Protein AF-A0A961GF82-F1 (afdb_monomer)

Sequence (353 aa):
MRVLLFTGKGGVGKTTTAAATALHLARSGKRVVVTSADSAHSLGDALGMDLDSVPRQVEANCWAQQLDGRERLEENWAEIRDWMIELFDWAGVEEIAAEELAVLPGLDEMFALTEIDTLAATGEYDVIIVDCAPTAETIRLLSLPEILGWYMDRLFPTSRRLNKVVGPIVSKLSSIPVADDAVFMAGKRLYDRLDSVREILCDPTVTSVRMVINPESMVIAEARRTHTYLSLFGYQVDAVVINRVLPAGDQSSWLDEWRESQERNLEEISTSFGGIPQFCATHGGAEILGPDRLAEFASDLWESEDPSERLSQVKPMSVARDGEDFVLSIALPFATGSEVDLSRRGDDVFLAL

pLDDT: mean 83.94, std 13.41, range [41.28, 98.38]

Nearest PDB structures (foldseek):
  3zq6-assembly1_A  TM=8.131E-01  e=4.050E-23  Methanothermobacter thermautotrophicus
  3zq6-assembly2_D  TM=8.037E-01  e=3.410E-23  Methanothermobacter thermautotrophicus
  3zq6-assembly1_B  TM=8.369E-01  e=1.350E-22  Methanothermobacter thermautotrophicus
  3zq6-assembly2_C  TM=8.393E-01  e=1.682E-21  Methanothermobacter thermautotrophicus
  3ug6-assembly1_A  TM=7.908E-01  e=2.537E-22  Methanocaldococcus jannaschii DSM 2661

Foldseek 3Di:
DAEEEEDFDPPLCSLLQLLLLQLQVQVVPFQEEEEEADPVCVNCFQAVHDAAQDWDDSDRSYTYHYDQLVVLCCVQLVLVLVLQLLQCVLVVHDSVVSNVVSDQPQNSVLSSLLVVVVVVVVVRGPYYYYSDDGDLSNLVVLCVLVVLVVVCCVLPPPPPPCCVVCVVPCVPPGVGRDRDPVSVVSSVVVSVSSPSSLVQQLPLVHYAYEYRAELAPVRLVVVLVVVLSCLVSNHHHAEYEHEAQEDPDDPDPVCPVVNVSSVVSVVVNCVQQVQHYYWYQYDPVDDQHHSVSSNVSNCNRQVPHNPRDRRHDDTQWDWDDDPPDIDIDGDRRPDDPVQWDWDDDDPDIDIGD

Radius of gyration: 23.2 Å; Cα contacts (8 Å, |Δi|>4): 566; chains: 1; bounding box: 56×49×79 Å

Structure (mmCIF, N/CA/C/O backbone):
data_AF-A0A961GF82-F1
#
_entry.id   AF-A0A961GF82-F1
#
loop_
_atom_site.group_PDB
_atom_site.id
_atom_site.type_symbol
_atom_site.label_atom_id
_atom_site.label_alt_id
_atom_site.label_comp_id
_atom_site.label_asym_id
_atom_site.label_entity_id
_atom_site.label_seq_id
_atom_site.pdbx_PDB_ins_code
_atom_site.Cartn_x
_atom_site.Cartn_y
_atom_site.Cartn_z
_atom_site.occupancy
_atom_site.B_iso_or_equiv
_atom_site.auth_seq_id
_atom_site.auth_comp_id
_atom_site.auth_asym_id
_atom_site.auth_atom_id
_atom_site.pdbx_PDB_model_num
ATOM 1 N N . MET A 1 1 ? -13.973 -7.259 -9.872 1.00 92.38 1 MET A N 1
ATOM 2 C CA . MET A 1 1 ? -12.676 -7.460 -9.206 1.00 92.38 1 MET A CA 1
ATOM 3 C C . MET A 1 1 ? -12.294 -6.160 -8.518 1.00 92.38 1 MET A C 1
ATOM 5 O O . MET A 1 1 ? -12.578 -5.108 -9.083 1.00 92.38 1 MET A O 1
ATOM 9 N N . ARG A 1 2 ? -11.703 -6.223 -7.326 1.00 95.81 2 ARG A N 1
ATOM 10 C CA . ARG A 1 2 ? -11.168 -5.077 -6.579 1.00 95.81 2 ARG A CA 1
ATOM 11 C C . ARG A 1 2 ? -9.711 -5.317 -6.202 1.00 95.81 2 ARG A C 1
ATOM 13 O O . ARG A 1 2 ? -9.344 -6.458 -5.945 1.00 95.81 2 ARG A O 1
ATOM 20 N N . VAL A 1 3 ? -8.915 -4.257 -6.136 1.00 95.44 3 VAL A N 1
ATOM 21 C CA . VAL A 1 3 ? -7.533 -4.282 -5.643 1.00 95.44 3 VAL A CA 1
ATOM 22 C C . VAL A 1 3 ? -7.445 -3.385 -4.411 1.00 95.44 3 VAL A C 1
ATOM 24 O O . VAL A 1 3 ? -7.868 -2.230 -4.447 1.00 95.44 3 VAL A O 1
ATOM 27 N N . LEU A 1 4 ? -6.928 -3.919 -3.307 1.00 95.38 4 LEU A N 1
ATOM 28 C CA . LEU A 1 4 ? -6.763 -3.200 -2.046 1.00 95.38 4 LEU A CA 1
ATOM 29 C C . LEU A 1 4 ? -5.279 -3.151 -1.692 1.00 95.38 4 LEU A C 1
ATOM 31 O O . LEU A 1 4 ? -4.678 -4.180 -1.383 1.00 95.38 4 LEU A O 1
ATOM 35 N N . LEU A 1 5 ? -4.693 -1.957 -1.724 1.00 93.88 5 LEU A N 1
ATOM 36 C CA . LEU A 1 5 ? -3.298 -1.749 -1.339 1.00 93.88 5 LEU A CA 1
ATOM 37 C C . LEU A 1 5 ? -3.218 -1.320 0.125 1.00 93.88 5 LEU A C 1
ATOM 39 O O . LEU A 1 5 ? -3.810 -0.308 0.496 1.00 93.88 5 LEU A O 1
ATOM 43 N N . PHE A 1 6 ? -2.446 -2.026 0.948 1.00 93.25 6 PHE A N 1
ATOM 44 C CA . PHE A 1 6 ? -2.202 -1.627 2.335 1.00 93.25 6 PHE A CA 1
ATOM 45 C C . PHE A 1 6 ? -0.845 -0.921 2.467 1.00 93.25 6 PHE A C 1
ATOM 47 O O . PHE A 1 6 ? 0.206 -1.495 2.185 1.00 93.25 6 PHE A O 1
ATOM 54 N N . THR A 1 7 ? -0.863 0.342 2.910 1.00 90.69 7 THR A N 1
ATOM 55 C CA . THR A 1 7 ? 0.332 1.197 3.068 1.00 90.69 7 THR A CA 1
ATOM 56 C C . THR A 1 7 ? 0.527 1.671 4.498 1.00 90.69 7 THR A C 1
ATOM 58 O O . THR A 1 7 ? -0.400 1.642 5.295 1.00 90.69 7 THR A O 1
ATOM 61 N N . GLY A 1 8 ? 1.724 2.146 4.834 1.00 88.38 8 GLY A N 1
ATOM 62 C CA . GLY A 1 8 ? 2.053 2.655 6.163 1.00 88.38 8 GLY A CA 1
ATOM 63 C C . GLY A 1 8 ? 3.501 2.397 6.567 1.00 88.38 8 GLY A C 1
ATOM 64 O O . GLY A 1 8 ? 4.205 1.561 5.991 1.00 88.38 8 GLY A O 1
ATOM 65 N N . LYS A 1 9 ? 3.949 3.095 7.612 1.00 86.19 9 LYS A N 1
ATOM 66 C CA . LYS A 1 9 ? 5.309 2.959 8.155 1.00 86.19 9 LYS A CA 1
ATOM 67 C C . LYS A 1 9 ? 5.619 1.503 8.558 1.00 86.19 9 LYS A C 1
ATOM 69 O O . LYS A 1 9 ? 4.723 0.716 8.867 1.00 86.19 9 LYS A O 1
ATOM 74 N N . GLY A 1 10 ? 6.892 1.107 8.555 1.00 84.50 10 GLY A N 1
ATOM 75 C CA . GLY A 1 10 ? 7.320 -0.188 9.100 1.00 84.50 10 GLY A CA 1
ATOM 76 C C . GLY A 1 10 ? 6.845 -0.392 10.548 1.00 84.50 10 GLY A C 1
ATOM 77 O O . GLY A 1 10 ? 6.880 0.540 11.350 1.00 84.50 10 GLY A O 1
ATOM 78 N N . GLY A 1 11 ? 6.370 -1.598 10.874 1.00 85.69 11 GLY A N 1
ATOM 79 C CA . GLY A 1 11 ? 5.978 -1.975 12.240 1.00 85.69 11 GLY A CA 1
ATOM 80 C C . GLY A 1 11 ? 4.579 -1.545 12.710 1.00 85.69 11 GLY A C 1
ATOM 81 O O . GLY A 1 11 ? 4.219 -1.850 13.846 1.00 85.69 11 GLY A O 1
ATOM 82 N N . VAL A 1 12 ? 3.768 -0.894 11.868 1.00 91.25 12 VAL A N 1
ATOM 83 C CA . VAL A 1 12 ? 2.382 -0.477 12.204 1.00 91.25 12 VAL A CA 1
ATOM 84 C C . VAL A 1 12 ? 1.331 -1.589 12.044 1.00 91.25 12 VAL A C 1
ATOM 86 O O . VAL A 1 12 ? 0.164 -1.382 12.346 1.00 91.25 12 VAL A O 1
ATOM 89 N N . GLY A 1 13 ? 1.718 -2.782 11.576 1.00 91.81 13 GLY A N 1
ATOM 90 C CA . GLY A 1 13 ? 0.809 -3.931 11.414 1.00 91.81 13 GLY A CA 1
ATOM 91 C C . GLY A 1 13 ? 0.060 -3.998 10.077 1.00 91.81 13 GLY A C 1
ATOM 92 O O . GLY A 1 13 ? -1.073 -4.477 10.039 1.00 91.81 13 GLY A O 1
ATOM 93 N N . LYS A 1 14 ? 0.685 -3.538 8.984 1.00 92.69 14 LYS A N 1
ATOM 94 C CA . LYS A 1 14 ? 0.149 -3.649 7.612 1.00 92.69 14 LYS A CA 1
ATOM 95 C C . LYS A 1 14 ? -0.186 -5.089 7.235 1.00 92.69 14 LYS A C 1
ATOM 97 O O . LYS A 1 14 ? -1.345 -5.378 6.965 1.00 92.69 14 LYS A O 1
ATOM 102 N N . THR A 1 15 ? 0.795 -5.980 7.351 1.00 93.44 15 THR A N 1
ATOM 103 C CA . THR A 1 15 ? 0.679 -7.403 7.030 1.00 93.44 15 THR A CA 1
ATOM 104 C C . THR A 1 15 ? -0.439 -8.079 7.797 1.00 93.44 15 THR A C 1
ATOM 106 O O . THR A 1 15 ? -1.286 -8.736 7.200 1.00 93.44 15 THR A O 1
ATOM 109 N N . THR A 1 16 ? -0.503 -7.855 9.112 1.00 94.56 16 THR A N 1
ATOM 110 C CA . THR A 1 16 ? -1.593 -8.362 9.950 1.00 94.56 16 THR A CA 1
ATOM 111 C C . THR A 1 16 ? -2.942 -7.872 9.435 1.00 94.56 16 THR A C 1
ATOM 113 O O . THR A 1 16 ? -3.848 -8.673 9.254 1.00 94.56 16 THR A O 1
ATOM 116 N N . THR A 1 17 ? -3.068 -6.577 9.132 1.00 95.69 17 THR A N 1
ATOM 117 C CA . THR A 1 17 ? -4.320 -5.984 8.640 1.00 95.69 17 THR A CA 1
ATOM 118 C C . THR A 1 17 ? -4.713 -6.522 7.261 1.00 95.69 17 THR A C 1
ATOM 120 O O . THR A 1 17 ? -5.879 -6.848 7.040 1.00 95.69 17 THR A O 1
ATOM 123 N N . ALA A 1 18 ? -3.756 -6.663 6.342 1.00 96.06 18 ALA A N 1
ATOM 124 C CA . ALA A 1 18 ? -3.969 -7.196 5.002 1.00 96.06 18 ALA A CA 1
ATOM 125 C C . ALA A 1 18 ? -4.388 -8.675 5.037 1.00 96.06 18 ALA A C 1
ATOM 127 O O . ALA A 1 18 ? -5.419 -9.034 4.467 1.00 96.06 18 ALA A O 1
ATOM 128 N N . ALA A 1 19 ? -3.647 -9.517 5.766 1.00 96.81 19 ALA A N 1
ATOM 129 C CA . ALA A 1 19 ? -3.944 -10.940 5.927 1.00 96.81 19 ALA A CA 1
ATOM 130 C C . ALA A 1 19 ? -5.298 -11.167 6.618 1.00 96.81 19 ALA A C 1
ATOM 132 O O . ALA A 1 19 ? -6.112 -11.970 6.164 1.00 96.81 19 ALA A O 1
ATOM 133 N N . ALA A 1 20 ? -5.574 -10.405 7.677 1.00 97.31 20 ALA A N 1
ATOM 134 C CA . ALA A 1 20 ? -6.846 -10.432 8.385 1.00 97.31 20 ALA A CA 1
ATOM 135 C C . ALA A 1 20 ? -8.018 -10.045 7.473 1.00 97.31 20 ALA A C 1
ATOM 137 O O . ALA A 1 20 ? -9.029 -10.747 7.422 1.00 97.31 20 ALA A O 1
ATOM 138 N N . THR A 1 21 ? -7.863 -8.973 6.693 1.00 97.75 21 THR A N 1
ATOM 139 C CA . THR A 1 21 ? -8.876 -8.546 5.719 1.00 97.75 21 THR A CA 1
ATOM 140 C C . THR A 1 21 ? -9.111 -9.615 4.649 1.00 97.75 21 THR A C 1
ATOM 142 O O . THR A 1 21 ? -10.259 -9.857 4.279 1.00 97.75 21 THR A O 1
ATOM 145 N N . ALA A 1 22 ? -8.055 -10.294 4.187 1.00 97.88 22 ALA A N 1
ATOM 146 C CA . ALA A 1 22 ? -8.166 -11.363 3.196 1.00 97.88 22 ALA A CA 1
ATOM 147 C C . ALA A 1 22 ? -9.025 -12.526 3.701 1.00 97.88 22 ALA A C 1
ATOM 149 O O . ALA A 1 22 ? -9.980 -12.937 3.039 1.00 97.88 22 ALA A O 1
ATOM 150 N N . LEU A 1 23 ? -8.724 -13.000 4.911 1.00 97.88 23 LEU A N 1
ATOM 151 C CA . LEU A 1 23 ? -9.446 -14.092 5.558 1.00 97.88 23 LEU A CA 1
ATOM 152 C C . LEU A 1 23 ? -10.900 -13.722 5.849 1.00 97.88 23 LEU A C 1
ATOM 154 O O . LEU A 1 23 ? -11.799 -14.526 5.608 1.00 97.88 23 LEU A O 1
ATOM 158 N N . HIS A 1 24 ? -11.150 -12.498 6.313 1.00 97.12 24 HIS A N 1
ATOM 159 C CA . HIS A 1 24 ? -12.506 -12.005 6.544 1.00 97.12 24 HIS A CA 1
ATOM 160 C C . HIS A 1 24 ? -13.341 -12.012 5.258 1.00 97.12 24 HIS A C 1
ATOM 162 O O . HIS A 1 24 ? -14.445 -12.552 5.234 1.00 97.12 24 HIS A O 1
ATOM 168 N N . LEU A 1 25 ? -12.798 -11.482 4.161 1.00 97.50 25 LEU A N 1
ATOM 169 C CA . LEU A 1 25 ? -13.479 -11.468 2.866 1.00 97.50 25 LEU A CA 1
ATOM 170 C C . LEU A 1 25 ? -13.706 -12.876 2.301 1.00 97.50 25 LEU A C 1
ATOM 172 O O . LEU A 1 25 ? -14.780 -13.153 1.760 1.00 97.50 25 LEU A O 1
ATOM 176 N N . ALA A 1 26 ? -12.733 -13.773 2.463 1.00 97.69 26 ALA A N 1
ATOM 177 C CA . ALA A 1 26 ? -12.855 -15.166 2.047 1.00 97.69 26 ALA A CA 1
ATOM 178 C C . ALA A 1 26 ? -13.960 -15.909 2.812 1.00 97.69 26 ALA A C 1
ATOM 180 O O . ALA A 1 26 ? -14.789 -16.597 2.205 1.00 97.69 26 ALA A O 1
ATOM 181 N N . ARG A 1 27 ? -14.030 -15.707 4.134 1.00 96.00 27 ARG A N 1
ATOM 182 C CA . ARG A 1 27 ? -15.083 -16.256 5.006 1.00 96.00 27 ARG A CA 1
ATOM 183 C C . ARG A 1 27 ? -16.460 -15.646 4.713 1.00 96.00 27 ARG A C 1
ATOM 185 O O . ARG A 1 27 ? -17.467 -16.335 4.862 1.00 96.00 27 ARG A O 1
ATOM 192 N N . SER A 1 28 ? -16.502 -14.423 4.185 1.00 95.19 28 SER A N 1
ATOM 193 C CA . SER A 1 28 ? -17.704 -13.782 3.627 1.00 95.19 28 SER A CA 1
ATOM 194 C C . SER A 1 28 ? -18.046 -14.233 2.193 1.00 95.19 28 SER A C 1
ATOM 196 O O . SER A 1 28 ? -19.014 -13.753 1.604 1.00 95.19 28 SER A O 1
ATOM 198 N N . GLY A 1 29 ? -17.289 -15.179 1.623 1.00 96.44 29 GLY A N 1
ATOM 199 C CA . GLY A 1 29 ? -17.591 -15.845 0.352 1.00 96.44 29 GLY A CA 1
ATOM 200 C C . GLY A 1 29 ? -16.949 -15.231 -0.895 1.00 96.44 29 GLY A C 1
ATOM 201 O O . GLY A 1 29 ? -17.256 -15.680 -1.999 1.00 96.44 29 GLY A O 1
ATOM 202 N N . LYS A 1 30 ? -16.074 -14.227 -0.758 1.00 97.94 30 LYS A N 1
ATOM 203 C CA . LYS A 1 30 ? -15.306 -13.667 -1.886 1.00 97.94 30 LYS A CA 1
ATOM 204 C C . LYS A 1 30 ? -14.108 -14.560 -2.198 1.00 97.94 30 LYS A C 1
ATOM 206 O O . LYS A 1 30 ? -13.502 -15.099 -1.282 1.00 97.94 30 LYS A O 1
ATOM 211 N N . ARG A 1 31 ? -13.709 -14.675 -3.465 1.00 98.38 31 ARG A N 1
ATOM 212 C CA . ARG A 1 31 ? -12.427 -15.296 -3.845 1.00 98.38 31 ARG A CA 1
ATOM 213 C C . ARG A 1 31 ? -11.316 -14.265 -3.684 1.00 98.38 31 ARG A C 1
ATOM 215 O O . ARG A 1 31 ? -11.337 -13.246 -4.375 1.00 98.38 31 ARG A O 1
ATOM 222 N N . VAL A 1 32 ? -10.380 -14.504 -2.773 1.00 98.31 32 VAL A N 1
ATOM 223 C CA . VAL A 1 32 ? -9.378 -13.510 -2.372 1.00 98.31 32 VAL A CA 1
ATOM 224 C C . VAL A 1 32 ? -7.974 -14.062 -2.497 1.00 98.31 32 VAL A C 1
ATOM 226 O O . VAL A 1 32 ? -7.694 -15.152 -2.007 1.00 98.31 32 VAL A O 1
ATOM 229 N N . VAL A 1 33 ? -7.077 -13.276 -3.080 1.00 97.81 33 VAL A N 1
ATOM 230 C CA . VAL A 1 33 ? -5.634 -13.510 -2.993 1.00 97.81 33 VAL A CA 1
ATOM 231 C C . VAL A 1 33 ? -4.983 -12.374 -2.217 1.00 97.81 33 VAL A C 1
ATOM 233 O O . VAL A 1 33 ? -5.253 -11.205 -2.491 1.00 97.81 33 VAL A O 1
ATOM 236 N N . VAL A 1 34 ? -4.143 -12.710 -1.239 1.00 96.50 34 VAL A N 1
ATOM 237 C CA . VAL A 1 34 ? -3.254 -11.760 -0.565 1.00 96.50 34 VAL A CA 1
ATOM 238 C C . VAL A 1 34 ? -1.821 -11.995 -1.020 1.00 96.50 34 VAL A C 1
ATOM 240 O O . VAL A 1 34 ? -1.295 -13.100 -0.932 1.00 96.50 34 VAL A O 1
ATOM 243 N N . THR A 1 35 ? -1.189 -10.955 -1.540 1.00 93.50 35 THR A N 1
ATOM 244 C CA . THR A 1 35 ? 0.189 -10.996 -2.017 1.00 93.50 35 THR A CA 1
ATOM 245 C C . THR A 1 35 ? 1.022 -10.029 -1.197 1.00 93.50 35 THR A C 1
ATOM 247 O O . THR A 1 35 ? 0.600 -8.899 -0.958 1.00 93.50 35 THR A O 1
ATOM 250 N N . SER A 1 36 ? 2.194 -10.461 -0.745 1.00 89.50 36 SER A N 1
ATOM 251 C CA . SER A 1 36 ? 3.153 -9.589 -0.067 1.00 89.50 36 SER A CA 1
ATOM 252 C C . SER A 1 36 ? 4.406 -9.454 -0.917 1.00 89.50 36 SER A C 1
ATOM 254 O O . SER A 1 36 ? 4.884 -10.437 -1.479 1.00 89.50 36 SER A O 1
ATOM 256 N N . ALA A 1 37 ? 4.911 -8.226 -1.016 1.00 77.81 37 ALA A N 1
ATOM 257 C CA . ALA A 1 37 ? 6.212 -7.922 -1.612 1.00 77.81 37 ALA A CA 1
ATOM 258 C C . ALA A 1 37 ? 7.276 -7.630 -0.542 1.00 77.81 37 ALA A C 1
ATOM 260 O O . ALA A 1 37 ? 8.354 -7.139 -0.859 1.00 77.81 37 ALA A O 1
ATOM 261 N N . ASP A 1 38 ? 6.954 -7.860 0.734 1.00 73.12 38 ASP A N 1
ATOM 262 C CA . ASP A 1 38 ? 7.880 -7.616 1.834 1.00 73.12 38 ASP A CA 1
ATOM 263 C C . ASP A 1 38 ? 8.989 -8.681 1.839 1.00 73.12 38 ASP A C 1
ATOM 265 O O . ASP A 1 38 ? 8.724 -9.883 1.825 1.00 73.12 38 ASP A O 1
ATOM 269 N N . SER A 1 39 ? 10.246 -8.252 1.904 1.00 66.00 39 SER A N 1
ATOM 270 C CA . SER A 1 39 ? 11.394 -9.158 2.025 1.00 66.00 39 SER A CA 1
ATOM 271 C C . SER A 1 39 ? 11.457 -9.860 3.388 1.00 66.00 39 SER A C 1
ATOM 273 O O . SER A 1 39 ? 12.154 -10.861 3.536 1.00 66.00 39 SER A O 1
ATOM 275 N N . ALA A 1 40 ? 10.712 -9.381 4.389 1.00 69.31 40 ALA A N 1
ATOM 276 C CA . ALA A 1 40 ? 10.716 -9.925 5.744 1.00 69.31 40 ALA A CA 1
ATOM 277 C C . ALA A 1 40 ? 9.837 -11.179 5.945 1.00 69.31 40 ALA A C 1
ATOM 279 O O . ALA A 1 40 ? 9.618 -11.561 7.092 1.00 69.31 40 ALA A O 1
ATOM 280 N N . HIS A 1 41 ? 9.288 -11.789 4.882 1.00 78.00 41 HIS A N 1
ATOM 281 C CA . HIS A 1 41 ? 8.397 -12.971 4.935 1.00 78.00 41 HIS A CA 1
ATOM 282 C C . HIS A 1 41 ? 7.220 -12.858 5.927 1.00 78.00 41 HIS A C 1
ATOM 284 O O . HIS A 1 41 ? 6.646 -13.856 6.369 1.00 78.00 41 HIS A O 1
ATOM 290 N N . SER A 1 42 ? 6.815 -11.627 6.253 1.00 85.62 42 SER A N 1
ATOM 291 C CA . SER A 1 42 ? 5.887 -11.358 7.352 1.00 85.62 42 SER A CA 1
ATOM 292 C C . SER A 1 42 ? 4.491 -11.943 7.116 1.00 85.62 42 SER A C 1
ATOM 294 O O . SER A 1 42 ? 3.788 -12.245 8.080 1.00 85.62 42 SER A O 1
ATOM 296 N N . LEU A 1 43 ? 4.066 -12.117 5.857 1.00 92.62 43 LEU A N 1
ATOM 297 C CA . LEU A 1 43 ? 2.761 -12.703 5.535 1.00 92.62 43 LEU A CA 1
ATOM 298 C C . LEU A 1 43 ? 2.713 -14.198 5.869 1.00 92.62 43 LEU A C 1
ATOM 300 O O . LEU A 1 43 ? 1.719 -14.661 6.428 1.00 92.62 43 LEU A O 1
ATOM 304 N N . GLY A 1 44 ? 3.784 -14.936 5.564 1.00 92.69 44 GLY A N 1
ATOM 305 C CA . GLY A 1 44 ? 3.905 -16.350 5.920 1.00 92.69 44 GLY A CA 1
ATOM 306 C C . GLY A 1 44 ? 3.881 -16.551 7.434 1.00 92.69 44 GLY A C 1
ATOM 307 O O . GLY A 1 44 ? 3.096 -17.356 7.936 1.00 92.69 44 GLY A O 1
ATOM 308 N N . ASP A 1 45 ? 4.637 -15.730 8.168 1.00 91.94 45 ASP A N 1
ATOM 309 C CA . ASP A 1 45 ? 4.644 -15.729 9.636 1.00 91.94 45 ASP A CA 1
ATOM 310 C C . ASP A 1 45 ? 3.261 -15.405 10.219 1.00 91.94 45 ASP A C 1
ATOM 312 O O . ASP A 1 45 ? 2.781 -16.103 11.114 1.00 91.94 45 ASP A O 1
ATOM 316 N N . ALA A 1 46 ? 2.580 -14.383 9.683 1.00 93.06 46 ALA A N 1
ATOM 317 C CA . ALA A 1 46 ? 1.239 -14.000 10.123 1.00 93.06 46 ALA A CA 1
ATOM 318 C C . ALA A 1 46 ? 0.220 -15.130 9.916 1.00 93.06 46 ALA A C 1
ATOM 320 O O . ALA A 1 46 ? -0.626 -15.364 10.780 1.00 93.06 46 ALA A O 1
ATOM 321 N N . LEU A 1 47 ? 0.303 -15.845 8.792 1.00 95.38 47 LEU A N 1
ATOM 322 C CA . LEU A 1 47 ? -0.581 -16.966 8.466 1.00 95.38 47 LEU A CA 1
ATOM 323 C C . LEU A 1 47 ? -0.154 -18.288 9.124 1.00 95.38 47 LEU A C 1
ATOM 325 O O . LEU A 1 47 ? -0.964 -19.210 9.211 1.00 95.38 47 LEU A O 1
ATOM 329 N N . GLY A 1 48 ? 1.083 -18.379 9.615 1.00 93.25 48 GLY A N 1
ATOM 330 C CA . GLY A 1 48 ? 1.663 -19.602 10.164 1.00 93.25 48 GLY A CA 1
ATOM 331 C C . GLY A 1 48 ? 1.962 -20.662 9.099 1.00 93.25 48 GLY A C 1
ATOM 332 O O . GLY A 1 48 ? 1.803 -21.853 9.372 1.00 93.25 48 GLY A O 1
ATOM 333 N N . MET A 1 49 ? 2.348 -20.252 7.885 1.00 92.81 49 MET A N 1
ATOM 334 C CA . MET A 1 49 ? 2.670 -21.163 6.783 1.00 92.81 49 MET A CA 1
ATOM 335 C C . MET A 1 49 ? 3.790 -20.638 5.881 1.00 92.81 49 MET A C 1
ATOM 337 O O . MET A 1 49 ? 3.912 -19.437 5.661 1.00 92.81 49 MET A O 1
ATOM 341 N N . ASP A 1 50 ? 4.547 -21.558 5.284 1.00 91.06 50 ASP A N 1
ATOM 342 C CA . ASP A 1 50 ? 5.560 -21.214 4.287 1.00 91.06 50 ASP A CA 1
ATOM 343 C C . ASP A 1 50 ? 4.899 -20.840 2.953 1.00 91.06 50 ASP A C 1
ATOM 345 O O . ASP A 1 50 ? 4.137 -21.625 2.365 1.00 91.06 50 ASP A O 1
ATOM 349 N N . LEU A 1 51 ? 5.224 -19.644 2.466 1.00 91.69 51 LEU A N 1
ATOM 350 C CA . LEU A 1 51 ? 4.751 -19.098 1.198 1.00 91.69 51 LEU A CA 1
ATOM 351 C C . LEU A 1 51 ? 5.899 -18.968 0.200 1.00 91.69 51 LEU A C 1
ATOM 353 O O . LEU A 1 51 ? 7.032 -18.669 0.567 1.00 91.69 51 LEU A O 1
ATOM 357 N N . ASP A 1 52 ? 5.571 -19.164 -1.071 1.00 88.81 52 ASP A N 1
ATOM 358 C CA . ASP A 1 52 ? 6.424 -18.877 -2.219 1.00 88.81 52 ASP A CA 1
ATOM 359 C C . ASP A 1 52 ? 5.705 -17.904 -3.165 1.00 88.81 52 ASP A C 1
ATOM 361 O O . ASP A 1 52 ? 4.627 -17.388 -2.855 1.00 88.81 52 ASP A O 1
ATOM 365 N N . SER A 1 53 ? 6.309 -17.634 -4.322 1.00 87.75 53 SER A N 1
ATOM 366 C CA . SER A 1 53 ? 5.760 -16.721 -5.331 1.00 87.75 53 SER A CA 1
ATOM 367 C C . SER A 1 53 ? 4.607 -17.309 -6.152 1.00 87.75 53 SER A C 1
ATOM 369 O O . SER A 1 53 ? 4.235 -16.723 -7.166 1.00 87.75 53 SER A O 1
ATOM 371 N N . VAL A 1 54 ? 4.055 -18.460 -5.750 1.00 90.38 54 VAL A N 1
ATOM 372 C CA . VAL A 1 54 ? 2.877 -19.075 -6.369 1.00 90.38 54 VAL A CA 1
ATOM 373 C C . VAL A 1 54 ? 1.717 -19.023 -5.367 1.00 90.38 54 VAL A C 1
ATOM 375 O O . VAL A 1 54 ? 1.911 -19.391 -4.209 1.00 90.38 54 VAL A O 1
ATOM 378 N N . PRO A 1 55 ? 0.489 -18.636 -5.768 1.00 94.81 55 PRO A N 1
ATOM 379 C CA . PRO A 1 55 ? -0.647 -18.607 -4.852 1.00 94.81 55 PRO A CA 1
ATOM 380 C C . PRO A 1 55 ? -0.914 -19.975 -4.221 1.00 94.81 55 PRO A C 1
ATOM 382 O O . PRO A 1 55 ? -1.285 -20.940 -4.895 1.00 94.81 55 PRO A O 1
ATOM 385 N N . ARG A 1 56 ? -0.779 -20.052 -2.896 1.00 95.56 56 ARG A N 1
ATOM 386 C CA . ARG A 1 56 ? -1.111 -21.233 -2.096 1.00 95.56 56 ARG A CA 1
ATOM 387 C C . ARG A 1 56 ? -2.426 -21.017 -1.379 1.00 95.56 56 ARG A C 1
ATOM 389 O O . ARG A 1 56 ? -2.672 -19.959 -0.807 1.00 95.56 56 ARG A O 1
ATOM 396 N N . GLN A 1 57 ? -3.278 -22.033 -1.398 1.00 96.88 57 GLN A N 1
ATOM 397 C CA . GLN A 1 57 ? -4.547 -21.970 -0.689 1.00 96.88 57 GLN A CA 1
ATOM 398 C C . GLN A 1 57 ? -4.309 -22.009 0.827 1.00 96.88 57 GLN A C 1
ATOM 400 O O . GLN A 1 57 ? -3.718 -22.960 1.335 1.00 96.88 57 GLN A O 1
ATOM 405 N N . VAL A 1 58 ? -4.794 -20.984 1.529 1.00 95.81 58 VAL A N 1
ATOM 406 C CA . VAL A 1 58 ? -4.742 -20.857 2.995 1.00 95.81 58 VAL A CA 1
ATOM 407 C C . VAL A 1 58 ? -6.000 -21.467 3.614 1.00 95.81 58 VAL A C 1
ATOM 409 O O . VAL A 1 58 ? -5.930 -22.287 4.523 1.00 95.81 58 VAL A O 1
ATOM 412 N N . GLU A 1 59 ? -7.165 -21.096 3.074 1.00 95.31 59 GLU A N 1
ATOM 413 C CA . GLU A 1 59 ? -8.492 -21.579 3.469 1.00 95.31 59 GLU A CA 1
ATOM 414 C C . GLU A 1 59 ? -9.416 -2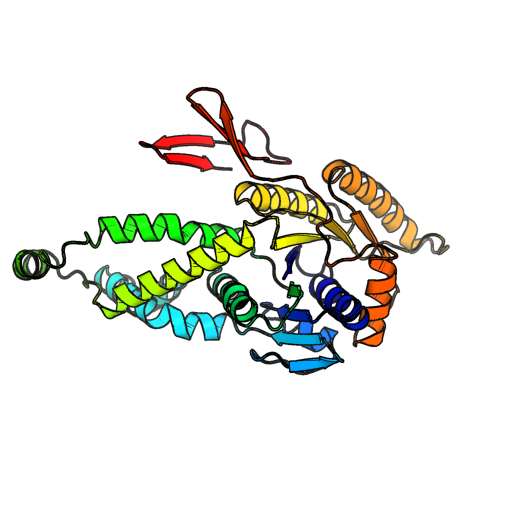1.643 2.235 1.00 95.31 59 GLU A C 1
ATOM 416 O O . GLU A 1 59 ? -9.026 -21.333 1.103 1.00 95.31 59 GLU A O 1
ATOM 421 N N . ALA A 1 60 ? -10.675 -22.046 2.423 1.00 96.69 60 ALA A N 1
ATOM 422 C CA . ALA A 1 60 ? -11.679 -21.929 1.370 1.00 96.69 60 ALA A CA 1
ATOM 423 C C . ALA A 1 60 ? -11.785 -20.466 0.895 1.00 96.69 60 ALA A C 1
ATOM 425 O O . ALA A 1 60 ? -11.986 -19.563 1.700 1.00 96.69 60 ALA A O 1
ATOM 426 N N . ASN A 1 61 ? -11.660 -20.252 -0.417 1.00 97.56 61 ASN A N 1
ATOM 427 C CA . ASN A 1 61 ? -11.682 -18.942 -1.075 1.00 97.56 61 ASN A CA 1
ATOM 428 C C . ASN A 1 61 ? -10.543 -17.964 -0.710 1.00 97.56 61 ASN A C 1
ATOM 430 O O . ASN A 1 61 ? -10.609 -16.811 -1.133 1.00 97.56 61 ASN A O 1
ATOM 434 N N . CYS A 1 62 ? -9.508 -18.393 0.023 1.00 98.25 62 CYS A N 1
ATOM 435 C CA . CYS A 1 62 ? -8.366 -17.547 0.380 1.00 98.25 62 CYS A CA 1
ATOM 436 C C . CYS A 1 62 ? -7.055 -18.157 -0.116 1.00 98.25 62 CYS A C 1
ATOM 438 O O . CYS A 1 62 ? -6.700 -19.274 0.270 1.00 98.25 62 CYS A O 1
ATOM 440 N N . TRP A 1 63 ? -6.307 -17.392 -0.903 1.00 98.06 63 TRP A N 1
ATOM 441 C CA . TRP A 1 63 ? -4.964 -17.729 -1.360 1.00 98.06 63 TRP A CA 1
ATOM 442 C C . TRP A 1 63 ? -3.963 -16.691 -0.869 1.00 98.06 63 TRP A C 1
ATOM 444 O O . TRP A 1 63 ? -4.308 -15.523 -0.701 1.00 98.06 63 TRP A O 1
ATOM 454 N N . ALA A 1 64 ? -2.727 -17.116 -0.646 1.00 96.88 64 ALA A N 1
ATOM 455 C CA . ALA A 1 64 ? -1.634 -16.240 -0.266 1.00 96.88 64 ALA A CA 1
ATOM 456 C C . ALA A 1 64 ? -0.378 -16.553 -1.076 1.00 96.88 64 ALA A C 1
ATOM 458 O O . ALA A 1 64 ? -0.125 -17.712 -1.405 1.00 96.88 64 ALA A O 1
ATOM 459 N N . GLN A 1 65 ? 0.409 -15.523 -1.370 1.00 94.19 65 GLN A N 1
ATOM 460 C CA . GLN A 1 65 ? 1.739 -15.672 -1.952 1.00 94.19 65 GLN A CA 1
ATOM 461 C C . GLN A 1 65 ? 2.704 -14.622 -1.410 1.00 94.19 65 GLN A C 1
ATOM 463 O O . GLN A 1 65 ? 2.304 -13.517 -1.033 1.00 94.19 65 GLN A O 1
ATOM 468 N N . GLN A 1 66 ? 3.982 -14.977 -1.405 1.00 90.50 66 GLN A N 1
ATOM 469 C CA . GLN A 1 66 ? 5.085 -14.095 -1.054 1.00 90.50 66 GLN A CA 1
ATOM 470 C C . GLN A 1 66 ? 5.958 -13.914 -2.295 1.00 90.50 66 GLN A C 1
ATOM 472 O O . GLN A 1 66 ? 6.549 -14.869 -2.803 1.00 90.50 66 GLN A O 1
ATOM 477 N N . LEU A 1 67 ? 6.012 -12.690 -2.803 1.00 87.00 67 LEU A N 1
ATOM 478 C CA . LEU A 1 67 ? 6.793 -12.369 -3.986 1.00 87.00 67 LEU A CA 1
ATOM 479 C C . LEU A 1 67 ? 8.253 -12.159 -3.615 1.00 87.00 67 LEU A C 1
ATOM 481 O O . LEU A 1 67 ? 8.561 -11.430 -2.673 1.00 87.00 67 LEU A O 1
ATOM 485 N N . ASP A 1 68 ? 9.139 -12.748 -4.410 1.00 80.25 68 ASP A N 1
ATOM 486 C CA . ASP A 1 68 ? 10.541 -12.358 -4.447 1.00 80.25 68 ASP A CA 1
ATOM 487 C C . ASP A 1 68 ? 10.718 -11.272 -5.520 1.00 80.25 68 ASP A C 1
ATOM 489 O O . ASP A 1 68 ? 10.835 -11.542 -6.719 1.00 80.25 68 ASP A O 1
ATOM 493 N N . GLY A 1 69 ? 10.682 -10.007 -5.089 1.00 74.75 69 GLY A N 1
ATOM 494 C CA . GLY A 1 69 ? 10.863 -8.862 -5.985 1.00 74.75 69 GLY A CA 1
ATOM 495 C C . GLY A 1 69 ? 12.220 -8.874 -6.694 1.00 74.75 69 GLY A C 1
ATOM 496 O O . GLY A 1 69 ? 12.327 -8.400 -7.826 1.00 74.75 69 GLY A O 1
ATOM 497 N N . ARG A 1 70 ? 13.245 -9.474 -6.075 1.00 76.06 70 ARG A N 1
ATOM 498 C CA . ARG A 1 70 ? 14.590 -9.565 -6.640 1.00 76.06 70 ARG A CA 1
ATOM 499 C C . ARG A 1 70 ? 14.650 -10.598 -7.757 1.00 76.06 70 ARG A C 1
ATOM 501 O O . ARG A 1 70 ? 15.190 -10.293 -8.816 1.00 76.06 70 ARG A O 1
ATOM 508 N N . GLU A 1 71 ? 14.057 -11.772 -7.557 1.00 79.56 71 GLU A N 1
ATOM 509 C CA . GLU A 1 71 ? 13.940 -12.791 -8.608 1.00 79.56 71 GLU A CA 1
ATOM 510 C C . GLU A 1 71 ? 13.201 -12.216 -9.829 1.00 79.56 71 GLU A C 1
ATOM 512 O O . GLU A 1 71 ? 13.700 -12.272 -10.955 1.00 79.56 71 GLU A O 1
ATOM 517 N N . ARG A 1 72 ? 12.062 -11.542 -9.607 1.00 77.75 72 ARG A N 1
ATOM 518 C CA . ARG A 1 72 ? 11.285 -10.907 -10.688 1.00 77.75 72 ARG A CA 1
ATOM 519 C C . ARG A 1 72 ? 12.044 -9.777 -11.381 1.00 77.75 72 ARG A C 1
ATOM 521 O O . ARG A 1 72 ? 11.920 -9.618 -12.598 1.00 77.75 72 ARG A O 1
ATOM 528 N N . LEU A 1 73 ? 12.814 -8.990 -10.633 1.00 79.44 73 LEU A N 1
ATOM 529 C CA . LEU A 1 73 ? 13.696 -7.972 -11.193 1.00 79.44 73 LEU A CA 1
ATOM 530 C C . LEU A 1 73 ? 14.750 -8.621 -12.096 1.00 79.44 73 LEU A C 1
ATOM 532 O O . LEU A 1 73 ? 14.897 -8.215 -13.246 1.00 79.44 73 LEU A O 1
ATOM 536 N N . GLU A 1 74 ? 15.454 -9.644 -11.614 1.00 79.19 74 GLU A N 1
ATOM 537 C CA . GLU A 1 74 ? 16.507 -10.330 -12.367 1.00 79.19 74 GLU A CA 1
ATOM 538 C C . GLU A 1 74 ? 15.979 -10.921 -13.684 1.00 79.19 74 GLU A C 1
ATOM 540 O O . GLU A 1 74 ? 16.599 -10.719 -14.729 1.00 79.19 74 GLU A O 1
ATOM 545 N N . GLU A 1 75 ? 14.797 -11.543 -13.680 1.00 77.81 75 GLU A N 1
ATOM 546 C CA . GLU A 1 75 ? 14.163 -12.097 -14.886 1.00 77.81 75 GLU A CA 1
ATOM 547 C C . GLU A 1 75 ? 13.831 -11.050 -15.963 1.00 77.81 75 GLU A C 1
ATOM 549 O O . GLU A 1 75 ? 13.807 -11.367 -17.155 1.00 77.81 75 GLU A O 1
ATOM 554 N N . ASN A 1 76 ? 13.534 -9.809 -15.567 1.00 75.50 76 ASN A N 1
ATOM 555 C CA . ASN A 1 76 ? 12.960 -8.797 -16.463 1.00 75.50 76 ASN A CA 1
ATOM 556 C C . ASN A 1 76 ? 13.879 -7.599 -16.735 1.00 75.50 76 ASN A C 1
ATOM 558 O O . ASN A 1 76 ? 13.644 -6.860 -17.692 1.00 75.50 76 ASN A O 1
ATOM 562 N N . TRP A 1 77 ? 14.920 -7.410 -15.924 1.00 82.44 77 TRP A N 1
ATOM 563 C CA . TRP A 1 77 ? 15.852 -6.283 -15.995 1.00 82.44 77 TRP A CA 1
ATOM 564 C C . TRP A 1 77 ? 17.268 -6.692 -16.403 1.00 82.44 77 TRP A C 1
ATOM 566 O O . TRP A 1 77 ? 18.058 -5.813 -16.731 1.00 82.44 77 TRP A O 1
ATOM 576 N N . ALA A 1 78 ? 17.598 -7.991 -16.445 1.00 83.50 78 ALA A N 1
ATOM 577 C CA . ALA A 1 78 ? 18.946 -8.452 -16.793 1.00 83.50 78 ALA A CA 1
ATOM 578 C C . ALA A 1 78 ? 19.462 -7.857 -18.114 1.00 83.50 78 ALA A C 1
ATOM 580 O O . ALA A 1 78 ? 20.535 -7.268 -18.133 1.00 83.50 78 ALA A O 1
ATOM 581 N N . GLU A 1 79 ? 18.662 -7.906 -19.184 1.00 83.06 79 GLU A N 1
ATOM 582 C CA . GLU A 1 79 ? 19.047 -7.360 -20.497 1.00 83.06 79 GLU A CA 1
ATOM 583 C C . GLU A 1 79 ? 19.350 -5.847 -20.444 1.00 83.06 79 GLU A C 1
ATOM 585 O O . GLU A 1 79 ? 20.280 -5.372 -21.091 1.00 83.06 79 GLU A O 1
ATOM 590 N N . ILE A 1 80 ? 18.587 -5.078 -19.656 1.00 81.69 80 ILE A N 1
ATOM 591 C CA . ILE A 1 80 ? 18.771 -3.624 -19.518 1.00 81.69 80 ILE A CA 1
ATOM 592 C C . ILE A 1 80 ? 19.988 -3.320 -18.637 1.00 81.69 80 ILE A C 1
ATOM 594 O O . ILE A 1 80 ? 20.798 -2.460 -18.982 1.00 81.69 80 ILE A O 1
ATOM 598 N N . ARG A 1 81 ? 20.129 -4.044 -17.522 1.00 84.50 81 ARG A N 1
ATOM 599 C CA . ARG A 1 81 ? 21.251 -3.932 -16.586 1.00 84.50 81 ARG A CA 1
ATOM 600 C C . ARG A 1 81 ? 22.577 -4.207 -17.280 1.00 84.50 81 ARG A C 1
ATOM 602 O O . ARG A 1 81 ? 23.498 -3.409 -17.145 1.00 84.50 81 ARG A O 1
ATOM 609 N N . ASP A 1 82 ? 22.665 -5.30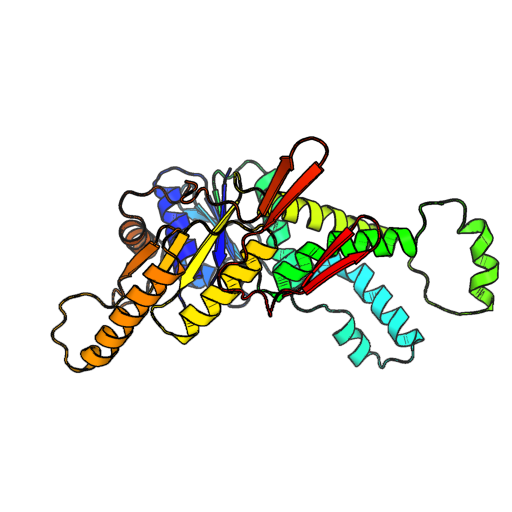2 -18.026 1.00 84.88 82 ASP A N 1
ATOM 610 C CA . ASP A 1 82 ? 23.907 -5.727 -18.669 1.00 84.88 82 ASP A CA 1
ATOM 611 C C . ASP A 1 82 ? 24.354 -4.681 -19.711 1.00 84.88 82 ASP A C 1
ATOM 613 O O . ASP A 1 82 ? 25.518 -4.283 -19.736 1.00 84.88 82 ASP A O 1
ATOM 617 N N . TRP A 1 83 ? 23.411 -4.110 -20.473 1.00 82.00 83 TRP A N 1
ATOM 618 C CA . TRP A 1 83 ? 23.694 -2.978 -21.364 1.00 82.00 83 TRP A CA 1
ATOM 619 C C . TRP A 1 83 ? 24.131 -1.706 -20.616 1.00 82.00 83 TRP A C 1
ATOM 621 O O . TRP A 1 83 ? 25.036 -1.002 -21.070 1.00 82.00 83 TRP A O 1
ATOM 631 N N . MET A 1 84 ? 23.519 -1.392 -19.468 1.00 80.50 84 MET A N 1
ATOM 632 C CA . MET A 1 84 ? 23.932 -0.248 -18.644 1.00 80.50 84 MET A CA 1
ATOM 633 C C . MET A 1 84 ? 25.353 -0.419 -18.099 1.00 80.50 84 MET A C 1
ATOM 635 O O . MET A 1 84 ? 26.113 0.548 -18.101 1.00 80.50 84 MET A O 1
ATOM 639 N N . ILE A 1 85 ? 25.728 -1.630 -17.678 1.00 84.06 85 ILE A N 1
ATOM 640 C CA . ILE A 1 85 ? 27.085 -1.939 -17.209 1.00 84.06 85 ILE A CA 1
ATOM 641 C C . ILE A 1 85 ? 28.098 -1.712 -18.337 1.00 84.06 85 ILE A C 1
ATOM 643 O O . ILE A 1 85 ? 29.076 -0.997 -18.130 1.00 84.06 85 ILE A O 1
ATOM 647 N N . GLU A 1 86 ? 27.839 -2.221 -19.548 1.00 81.25 86 GLU A N 1
ATOM 648 C CA . GLU A 1 86 ? 28.706 -1.981 -20.714 1.00 81.25 86 GLU A CA 1
ATOM 649 C C . GLU A 1 86 ? 28.848 -0.485 -21.035 1.00 81.25 86 GLU A C 1
ATOM 651 O O . GLU A 1 86 ? 29.935 0.003 -21.359 1.00 81.25 86 GLU A O 1
ATOM 656 N N . LEU A 1 87 ? 27.747 0.267 -20.936 1.00 77.56 87 LEU A N 1
ATOM 657 C CA . LEU A 1 87 ? 27.741 1.710 -21.160 1.00 77.56 87 LEU A CA 1
ATOM 658 C C . LEU A 1 87 ? 28.568 2.464 -20.107 1.00 77.56 87 LEU A C 1
ATOM 660 O O . LEU A 1 87 ? 29.281 3.410 -20.451 1.00 77.56 87 LEU A O 1
ATOM 664 N N . PHE A 1 88 ? 28.473 2.065 -18.840 1.00 79.88 88 PHE A N 1
ATOM 665 C CA . PHE A 1 88 ? 29.227 2.663 -17.742 1.00 79.88 88 PHE A CA 1
ATOM 666 C C . PHE A 1 88 ? 30.718 2.319 -17.801 1.00 79.88 88 PHE A C 1
ATOM 668 O O . PHE A 1 88 ? 31.538 3.224 -17.630 1.00 79.88 88 PHE A O 1
ATOM 675 N N . ASP A 1 89 ? 31.074 1.076 -18.130 1.00 81.25 89 ASP A N 1
ATOM 676 C CA . ASP A 1 89 ? 32.465 0.669 -18.373 1.00 81.25 89 ASP A CA 1
ATOM 677 C C . ASP A 1 89 ? 33.081 1.491 -19.515 1.00 81.25 89 ASP A C 1
ATOM 679 O O . ASP A 1 89 ? 34.148 2.092 -19.366 1.00 81.25 89 ASP A O 1
ATOM 683 N N . TRP A 1 90 ? 32.348 1.659 -20.623 1.00 80.12 90 TRP A N 1
ATOM 684 C CA . TRP A 1 90 ? 32.772 2.546 -21.709 1.00 80.12 90 TRP A CA 1
ATOM 685 C C . TRP A 1 90 ? 32.979 4.000 -21.250 1.00 80.12 90 TRP A C 1
ATOM 687 O O . TRP A 1 90 ? 33.900 4.678 -21.717 1.00 80.12 90 TRP A O 1
ATOM 697 N N . ALA A 1 91 ? 32.145 4.488 -20.328 1.00 78.81 91 ALA A N 1
ATOM 698 C CA . ALA A 1 91 ? 32.265 5.823 -19.747 1.00 78.81 91 ALA A CA 1
ATOM 699 C C . ALA A 1 91 ? 33.397 5.943 -18.701 1.00 78.81 91 ALA A C 1
ATOM 701 O O . ALA A 1 91 ? 33.639 7.042 -18.194 1.00 78.81 91 ALA A O 1
ATOM 702 N N . GLY A 1 92 ? 34.110 4.850 -18.407 1.00 81.31 92 GLY A N 1
ATOM 703 C CA . GLY A 1 92 ? 35.224 4.797 -17.463 1.00 81.31 92 GLY A CA 1
ATOM 704 C C . GLY A 1 92 ? 34.800 4.685 -15.997 1.00 81.31 92 GLY A C 1
ATOM 705 O O . GLY A 1 92 ? 35.564 5.087 -15.118 1.00 81.31 92 GLY A O 1
ATOM 706 N N . VAL A 1 93 ? 33.589 4.194 -15.729 1.00 82.62 93 VAL A N 1
ATOM 707 C CA . VAL A 1 93 ? 33.114 3.872 -14.376 1.00 82.62 93 VAL A CA 1
ATOM 708 C C . VAL A 1 93 ? 33.641 2.491 -13.986 1.00 82.62 93 VAL A C 1
ATOM 710 O O . VAL A 1 93 ? 33.612 1.568 -14.791 1.00 82.62 93 VAL A O 1
ATOM 713 N N . GLU A 1 94 ? 34.130 2.342 -12.754 1.00 83.00 94 GLU A N 1
ATOM 714 C CA . GLU A 1 94 ? 34.573 1.040 -12.239 1.00 83.00 94 GLU A CA 1
ATOM 715 C C . GLU A 1 94 ? 33.407 0.038 -12.199 1.00 83.00 94 GLU A C 1
ATOM 717 O O . GLU A 1 94 ? 32.300 0.398 -11.806 1.00 83.00 94 GLU A O 1
ATOM 722 N N . GLU A 1 95 ? 33.666 -1.223 -12.550 1.00 75.62 95 GLU A N 1
ATOM 723 C CA . GLU A 1 95 ? 32.654 -2.286 -12.698 1.00 75.62 95 GLU A CA 1
ATOM 724 C C . GLU A 1 95 ? 31.726 -2.418 -11.476 1.00 75.62 95 GLU A C 1
ATOM 726 O O . GLU A 1 95 ? 30.509 -2.449 -11.621 1.00 75.62 95 GLU A O 1
ATOM 731 N N . ILE A 1 96 ? 32.280 -2.361 -10.260 1.00 74.00 96 ILE A N 1
ATOM 732 C CA . ILE A 1 96 ? 31.501 -2.436 -9.010 1.00 74.00 96 ILE A CA 1
ATOM 733 C C . ILE A 1 96 ? 30.539 -1.243 -8.880 1.00 74.00 96 ILE A C 1
ATOM 735 O O . ILE A 1 96 ? 29.382 -1.402 -8.500 1.00 74.00 96 ILE A O 1
ATOM 739 N N . ALA A 1 97 ? 30.997 -0.037 -9.222 1.00 73.94 97 ALA A N 1
ATOM 740 C CA . ALA A 1 97 ? 30.151 1.152 -9.194 1.00 73.94 97 ALA A CA 1
ATOM 741 C C . ALA A 1 97 ? 29.103 1.125 -10.319 1.00 73.94 97 ALA A C 1
ATOM 743 O O . ALA A 1 97 ? 27.992 1.616 -10.136 1.00 73.94 97 ALA A O 1
ATOM 744 N N . ALA A 1 98 ? 29.430 0.540 -11.473 1.00 74.25 98 ALA A N 1
ATOM 745 C CA . ALA A 1 98 ? 28.492 0.354 -12.574 1.00 74.25 98 ALA A CA 1
ATOM 746 C C . ALA A 1 98 ? 27.354 -0.611 -12.200 1.00 74.25 98 ALA A C 1
ATOM 748 O O . ALA A 1 98 ? 26.198 -0.315 -12.499 1.00 74.25 98 ALA A O 1
ATOM 749 N N . GLU A 1 99 ? 27.657 -1.713 -11.508 1.00 74.75 99 GLU A N 1
ATOM 750 C CA . GLU A 1 99 ? 26.653 -2.656 -10.999 1.00 74.75 99 GLU A CA 1
ATOM 751 C C . GLU A 1 99 ? 25.693 -1.994 -9.999 1.00 74.75 99 GLU A C 1
ATOM 753 O O . GLU A 1 99 ? 24.477 -2.156 -10.121 1.00 74.75 99 GLU A O 1
ATOM 758 N N . GLU A 1 100 ? 26.210 -1.196 -9.057 1.00 73.00 100 GLU A N 1
ATOM 759 C CA . GLU A 1 100 ? 25.378 -0.457 -8.095 1.00 73.00 100 GLU A CA 1
ATOM 760 C C . GLU A 1 100 ? 24.493 0.599 -8.778 1.00 73.00 100 GLU A C 1
ATOM 762 O O . GLU A 1 100 ? 23.332 0.769 -8.410 1.00 73.00 100 GLU A O 1
ATOM 767 N N . LEU A 1 101 ? 25.007 1.291 -9.799 1.00 73.38 101 LEU A N 1
ATOM 768 C CA . LEU A 1 101 ? 24.261 2.311 -10.547 1.00 73.38 101 LEU A CA 1
ATOM 769 C C . LEU A 1 101 ? 23.229 1.723 -11.521 1.00 73.38 101 LEU A C 1
ATOM 771 O O . LEU A 1 101 ? 22.284 2.416 -11.904 1.00 73.38 101 LEU A O 1
ATOM 775 N N . ALA A 1 102 ? 23.411 0.471 -11.94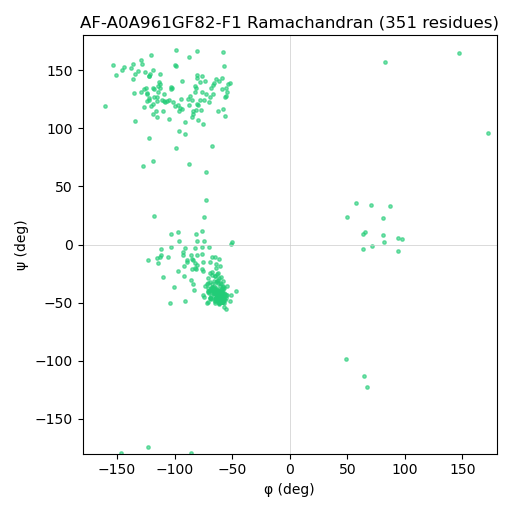7 1.00 70.88 102 ALA A N 1
ATOM 776 C CA . ALA A 1 102 ? 22.506 -0.218 -12.864 1.00 70.88 102 ALA A CA 1
ATOM 777 C C . ALA A 1 102 ? 21.257 -0.795 -12.170 1.00 70.88 102 ALA A C 1
ATOM 779 O O . ALA A 1 102 ? 20.321 -1.224 -12.852 1.00 70.88 102 ALA A O 1
ATOM 780 N N . VAL A 1 103 ? 21.210 -0.786 -10.834 1.00 71.12 103 VAL A N 1
ATOM 781 C CA . VAL A 1 103 ? 20.034 -1.168 -10.043 1.00 71.12 103 VAL A CA 1
ATOM 782 C C . VAL A 1 103 ? 19.381 0.094 -9.485 1.00 71.12 103 VAL A C 1
ATOM 784 O O . VAL A 1 103 ? 19.905 0.741 -8.581 1.00 71.12 103 VAL A O 1
ATOM 787 N N . LEU A 1 104 ? 18.219 0.466 -10.028 1.00 72.19 104 LEU A N 1
ATOM 788 C CA . LEU A 1 104 ? 17.468 1.606 -9.506 1.00 72.19 104 LEU A CA 1
ATOM 789 C C . LEU A 1 104 ? 16.759 1.208 -8.197 1.00 72.19 104 LEU A C 1
ATOM 791 O O . LEU A 1 104 ? 16.069 0.184 -8.175 1.00 72.19 104 LEU A O 1
ATOM 795 N N . PRO A 1 105 ? 16.877 2.011 -7.123 1.00 73.00 105 PRO A N 1
ATOM 796 C CA . PRO A 1 105 ? 16.154 1.764 -5.878 1.00 73.00 105 PRO A CA 1
ATOM 797 C C . PRO A 1 105 ? 14.640 1.741 -6.103 1.00 73.00 105 PRO A C 1
ATOM 799 O O . PRO A 1 105 ? 14.117 2.652 -6.747 1.00 73.00 105 PRO A O 1
ATOM 802 N N . GLY A 1 106 ? 13.941 0.750 -5.544 1.00 75.88 106 GLY A N 1
ATOM 803 C CA . GLY A 1 106 ? 12.484 0.613 -5.650 1.00 75.88 106 GLY A CA 1
ATOM 804 C C . GLY A 1 106 ? 12.002 -0.284 -6.800 1.00 75.88 106 GLY A C 1
ATOM 805 O O . GLY A 1 106 ? 10.794 -0.471 -6.969 1.00 75.88 106 GLY A O 1
ATOM 806 N N . LEU A 1 107 ? 12.906 -0.768 -7.668 1.00 77.56 107 LEU A N 1
ATOM 807 C CA . LEU A 1 107 ? 12.510 -1.566 -8.833 1.00 77.56 107 LEU A CA 1
ATOM 808 C C . LEU A 1 107 ? 11.934 -2.922 -8.439 1.00 77.56 107 LEU A C 1
ATOM 810 O O . LEU A 1 107 ? 10.991 -3.377 -9.075 1.00 77.56 107 LEU A O 1
ATOM 814 N N . ASP A 1 108 ? 12.493 -3.570 -7.427 1.00 78.00 108 ASP A N 1
ATOM 815 C CA . ASP A 1 108 ? 12.037 -4.857 -6.914 1.00 78.00 108 ASP A CA 1
ATOM 816 C C . ASP A 1 108 ? 10.613 -4.770 -6.349 1.00 78.00 108 ASP A C 1
ATOM 818 O O . ASP A 1 108 ? 9.763 -5.589 -6.715 1.00 78.00 108 ASP A O 1
ATOM 822 N N . GLU A 1 109 ? 10.291 -3.735 -5.566 1.00 77.69 109 GLU A N 1
ATOM 823 C CA . GLU A 1 109 ? 8.916 -3.497 -5.113 1.00 77.69 109 GLU A CA 1
ATOM 824 C C . GLU A 1 109 ? 7.985 -3.143 -6.278 1.00 77.69 109 GLU A C 1
ATOM 826 O O . GLU A 1 109 ? 6.828 -3.569 -6.303 1.00 77.69 109 GLU A O 1
ATOM 831 N N . MET A 1 110 ? 8.474 -2.405 -7.281 1.00 79.44 110 MET A N 1
ATOM 832 C CA . MET A 1 110 ? 7.694 -2.105 -8.482 1.00 79.44 110 MET A CA 1
ATOM 833 C C . MET A 1 110 ? 7.362 -3.380 -9.267 1.00 79.44 110 MET A C 1
ATOM 835 O O . MET A 1 110 ? 6.207 -3.580 -9.650 1.00 79.44 110 MET A O 1
ATOM 839 N N . PHE A 1 111 ? 8.335 -4.268 -9.484 1.00 79.69 111 PHE A N 1
ATOM 840 C CA . PHE A 1 111 ? 8.095 -5.531 -10.180 1.00 79.69 111 PHE A CA 1
ATOM 841 C C . PHE A 1 111 ? 7.119 -6.417 -9.411 1.00 79.69 111 PHE A C 1
ATOM 843 O O . PHE A 1 111 ? 6.314 -7.110 -10.035 1.00 79.69 111 PHE A O 1
ATOM 850 N N . ALA A 1 112 ? 7.097 -6.338 -8.083 1.00 80.38 112 ALA A N 1
ATOM 851 C CA . ALA A 1 112 ? 6.075 -7.009 -7.297 1.00 80.38 112 ALA A CA 1
ATOM 852 C C . ALA A 1 112 ? 4.656 -6.462 -7.562 1.00 80.38 112 ALA A C 1
ATOM 854 O O . ALA A 1 112 ? 3.701 -7.235 -7.573 1.00 80.38 112 ALA A O 1
ATOM 855 N N . LEU A 1 113 ? 4.491 -5.169 -7.872 1.00 82.12 113 LEU A N 1
ATOM 856 C CA . LEU A 1 113 ? 3.193 -4.613 -8.288 1.00 82.12 113 LEU A CA 1
ATOM 857 C C . LEU A 1 113 ? 2.742 -5.107 -9.669 1.00 82.12 113 LEU A C 1
ATOM 859 O O . LEU A 1 113 ? 1.540 -5.164 -9.921 1.00 82.12 113 LEU A O 1
ATOM 863 N N . THR A 1 114 ? 3.664 -5.525 -10.545 1.00 83.06 114 THR A N 1
ATOM 864 C CA . THR A 1 114 ? 3.297 -6.145 -11.838 1.00 83.06 114 THR A CA 1
ATOM 865 C C . THR A 1 114 ? 2.549 -7.461 -11.680 1.00 83.06 114 THR A C 1
ATOM 867 O O . THR A 1 114 ? 1.790 -7.857 -12.560 1.00 83.06 114 THR A O 1
ATOM 870 N N . GLU A 1 115 ? 2.667 -8.100 -10.520 1.00 86.31 115 GLU A N 1
ATOM 871 C CA . GLU A 1 115 ? 1.885 -9.282 -10.196 1.00 86.31 115 GLU A CA 1
ATOM 872 C C . GLU A 1 115 ? 0.382 -8.992 -10.098 1.00 86.31 115 GLU A C 1
ATOM 874 O O . GLU A 1 115 ? -0.430 -9.875 -10.367 1.00 86.31 115 GLU A O 1
ATOM 879 N N . ILE A 1 116 ? -0.012 -7.757 -9.769 1.00 89.06 116 ILE A N 1
ATOM 880 C CA . ILE A 1 116 ? -1.424 -7.354 -9.738 1.00 89.06 116 ILE A CA 1
ATOM 881 C C . ILE A 1 116 ? -2.052 -7.556 -11.117 1.00 89.06 116 ILE A C 1
ATOM 883 O O . ILE A 1 116 ? -3.155 -8.091 -11.203 1.00 89.06 116 ILE A O 1
ATOM 887 N N . ASP A 1 117 ? -1.342 -7.172 -12.181 1.00 88.88 117 ASP A N 1
ATOM 888 C CA . ASP A 1 117 ? -1.782 -7.342 -13.568 1.00 88.88 117 ASP A CA 1
ATOM 889 C C . ASP A 1 117 ? -1.918 -8.831 -13.922 1.00 88.88 117 ASP A C 1
ATOM 891 O O . ASP A 1 117 ? -2.964 -9.265 -14.408 1.00 88.88 117 ASP A O 1
ATOM 895 N N . THR A 1 118 ? -0.918 -9.645 -13.559 1.00 89.75 118 THR A N 1
ATOM 896 C CA . THR A 1 118 ? -0.945 -11.106 -13.741 1.00 89.75 118 THR A CA 1
ATOM 897 C C . THR A 1 118 ? -2.147 -11.746 -13.045 1.00 89.75 118 THR A C 1
ATOM 899 O O . THR A 1 118 ? -2.897 -12.500 -13.668 1.00 89.75 118 THR A O 1
ATOM 902 N N . LEU A 1 119 ? -2.366 -11.435 -11.763 1.00 92.69 119 LEU A N 1
ATOM 903 C CA . LEU A 1 119 ? -3.478 -11.967 -10.975 1.00 92.69 119 LEU A CA 1
ATOM 904 C C . LEU A 1 119 ? -4.827 -11.472 -11.501 1.00 92.69 119 LEU A C 1
ATOM 906 O O . LEU A 1 119 ? -5.773 -12.259 -11.583 1.00 92.69 119 LEU A O 1
ATOM 910 N N . ALA A 1 120 ? -4.920 -10.201 -11.895 1.00 91.88 120 ALA A N 1
ATOM 911 C CA . ALA A 1 120 ? -6.129 -9.619 -12.462 1.00 91.88 120 ALA A CA 1
ATOM 912 C C . ALA A 1 120 ? -6.517 -10.292 -13.784 1.00 91.88 120 ALA A C 1
ATOM 914 O O . ALA A 1 120 ? -7.690 -10.616 -13.993 1.00 91.88 120 ALA A O 1
ATOM 915 N N . ALA A 1 121 ? -5.534 -10.574 -14.641 1.00 91.62 121 ALA A N 1
ATOM 916 C CA . ALA A 1 121 ? -5.739 -11.227 -15.928 1.00 91.62 121 ALA A CA 1
ATOM 917 C C . ALA A 1 121 ? -6.312 -12.652 -15.806 1.00 91.62 121 ALA A C 1
ATOM 919 O O . ALA A 1 121 ? -6.983 -13.115 -16.730 1.00 91.62 121 ALA A O 1
ATOM 920 N N . THR A 1 122 ? -6.105 -13.343 -14.676 1.00 93.81 122 THR A N 1
ATOM 921 C CA . THR A 1 122 ? -6.678 -14.685 -14.454 1.00 93.81 122 THR A CA 1
ATOM 922 C C . THR A 1 122 ? -8.209 -14.678 -14.363 1.00 93.81 122 THR A C 1
ATOM 924 O O . THR A 1 122 ? -8.857 -15.658 -14.729 1.00 93.81 122 THR A O 1
ATOM 927 N N . GLY A 1 123 ? -8.814 -13.596 -13.853 1.00 93.69 123 GLY A N 1
ATOM 928 C CA . GLY A 1 123 ? -10.246 -13.546 -13.529 1.00 93.69 123 GLY A CA 1
ATOM 929 C C . GLY A 1 123 ? -10.686 -14.496 -12.399 1.00 93.69 123 GLY A C 1
ATOM 930 O O . GLY A 1 123 ? -11.889 -14.685 -12.173 1.00 93.69 123 GLY A O 1
ATOM 931 N N . GLU A 1 124 ? -9.741 -15.107 -11.680 1.00 95.88 124 GLU A N 1
ATOM 932 C CA . GLU A 1 124 ? -10.021 -16.102 -10.638 1.00 95.88 124 GLU A CA 1
ATOM 933 C C . GLU A 1 124 ? -10.409 -15.474 -9.295 1.00 95.88 124 GLU A C 1
ATOM 935 O O . GLU A 1 124 ? -11.099 -16.115 -8.498 1.00 95.88 124 GLU A O 1
ATOM 940 N N . TYR A 1 125 ? -10.040 -14.211 -9.074 1.00 97.75 125 TYR A N 1
ATOM 941 C CA . TYR A 1 125 ? -10.213 -13.518 -7.801 1.00 97.75 125 TYR A CA 1
ATOM 942 C C . TYR A 1 125 ? -11.218 -12.369 -7.900 1.00 97.75 125 TYR A C 1
ATOM 944 O O . TYR A 1 125 ? -11.249 -11.595 -8.859 1.00 97.75 125 TYR A O 1
ATOM 952 N N . ASP A 1 126 ? -12.044 -12.238 -6.866 1.00 97.75 126 ASP A N 1
ATOM 953 C CA . ASP A 1 126 ? -12.948 -11.106 -6.692 1.00 97.75 126 ASP A CA 1
ATOM 954 C C . ASP A 1 126 ? -12.218 -9.925 -6.043 1.00 97.75 126 ASP A C 1
ATOM 956 O O . ASP A 1 126 ? -12.513 -8.774 -6.381 1.00 97.75 126 ASP A O 1
ATOM 960 N N . VAL A 1 127 ? -11.258 -10.206 -5.151 1.00 97.94 127 VAL A N 1
ATOM 961 C CA . VAL A 1 127 ? -10.438 -9.208 -4.451 1.00 97.94 127 VAL A CA 1
ATOM 962 C C . VAL A 1 127 ? -8.965 -9.629 -4.447 1.00 97.94 127 VAL A C 1
ATOM 964 O O . VAL A 1 127 ? -8.634 -10.752 -4.077 1.00 97.94 127 VAL A O 1
ATOM 967 N N . ILE A 1 128 ? -8.082 -8.712 -4.830 1.00 96.94 128 ILE A N 1
ATOM 968 C CA . ILE A 1 128 ? -6.626 -8.835 -4.724 1.00 96.94 128 ILE A CA 1
ATOM 969 C C . ILE A 1 128 ? -6.178 -7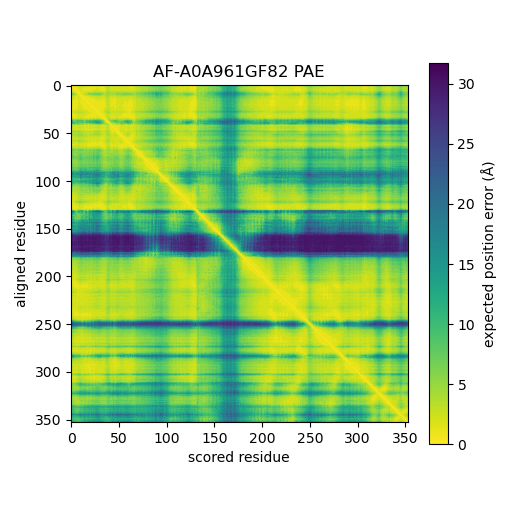.886 -3.614 1.00 96.94 128 ILE A C 1
ATOM 971 O O . ILE A 1 128 ? -6.453 -6.689 -3.671 1.00 96.94 128 ILE A O 1
ATOM 975 N N . ILE A 1 129 ? -5.509 -8.406 -2.592 1.00 95.94 129 ILE A N 1
ATOM 976 C CA . ILE A 1 129 ? -4.957 -7.618 -1.490 1.00 95.94 129 ILE A CA 1
ATOM 977 C C . ILE A 1 129 ? -3.444 -7.601 -1.617 1.00 95.94 129 ILE A C 1
ATOM 979 O O . ILE A 1 129 ? -2.823 -8.652 -1.735 1.00 95.94 129 ILE A O 1
ATOM 983 N N . VAL A 1 130 ? -2.853 -6.414 -1.554 1.00 92.75 130 VAL A N 1
ATOM 984 C CA . VAL A 1 130 ? -1.406 -6.236 -1.661 1.00 92.75 130 VAL A CA 1
ATOM 985 C C . VAL A 1 130 ? -0.877 -5.688 -0.342 1.00 92.75 130 VAL A C 1
ATOM 987 O O . VAL A 1 130 ? -1.126 -4.535 0.022 1.00 92.75 130 VAL A O 1
ATOM 990 N N . ASP A 1 131 ? -0.143 -6.536 0.374 1.00 89.19 131 ASP A N 1
ATOM 991 C CA . ASP A 1 131 ? 0.644 -6.182 1.553 1.00 89.19 131 ASP A CA 1
ATOM 992 C C . ASP A 1 131 ? 2.038 -5.722 1.134 1.00 89.19 131 ASP A C 1
ATOM 994 O O . ASP A 1 131 ? 3.036 -6.424 1.272 1.00 89.19 131 ASP A O 1
ATOM 998 N N . CYS A 1 132 ? 2.058 -4.558 0.511 1.00 71.25 132 CYS A N 1
ATOM 999 C CA . CYS A 1 132 ? 3.208 -3.699 0.298 1.00 71.25 132 CYS A CA 1
ATOM 1000 C C . CYS A 1 132 ? 2.682 -2.620 -0.632 1.00 71.25 132 CYS A C 1
ATOM 1002 O O . CYS A 1 132 ? 2.556 -2.821 -1.840 1.00 71.25 132 CYS A O 1
ATOM 1004 N N . ALA A 1 133 ? 2.276 -1.490 -0.075 1.00 61.91 133 ALA A N 1
ATOM 1005 C CA . ALA A 1 133 ? 2.095 -0.349 -0.939 1.00 61.91 133 ALA A CA 1
ATOM 1006 C C . ALA A 1 133 ? 3.463 0.232 -1.297 1.00 61.91 133 ALA A C 1
ATOM 1008 O O . ALA A 1 133 ? 4.358 0.265 -0.445 1.00 61.91 133 ALA A O 1
ATOM 1009 N N . PRO A 1 134 ? 3.597 0.745 -2.523 1.00 58.44 134 PRO A N 1
ATOM 1010 C CA . PRO A 1 134 ? 4.834 1.336 -2.985 1.00 58.44 134 PRO A CA 1
ATOM 1011 C C . PRO A 1 134 ? 5.296 2.458 -2.042 1.00 58.44 134 PRO A C 1
ATOM 1013 O O . PRO A 1 134 ? 4.504 3.309 -1.622 1.00 58.44 134 PRO A O 1
ATOM 1016 N N . THR A 1 135 ? 6.588 2.461 -1.708 1.00 66.94 135 THR A N 1
ATOM 1017 C CA . THR A 1 135 ? 7.252 3.617 -1.086 1.00 66.94 135 THR A CA 1
ATOM 1018 C C . THR A 1 135 ? 7.122 4.843 -1.990 1.00 66.94 135 THR A C 1
ATOM 1020 O O . THR A 1 135 ? 6.787 4.717 -3.170 1.00 66.94 135 THR A O 1
ATOM 1023 N N . ALA A 1 136 ? 7.397 6.046 -1.478 1.00 65.88 136 ALA A N 1
ATOM 1024 C CA . ALA A 1 136 ? 7.404 7.242 -2.325 1.00 65.88 136 ALA A CA 1
ATOM 1025 C C . ALA A 1 136 ? 8.340 7.062 -3.540 1.00 65.88 136 ALA A C 1
ATOM 1027 O O . ALA A 1 136 ? 8.019 7.498 -4.644 1.00 65.88 136 ALA A O 1
ATOM 1028 N N . GLU A 1 137 ? 9.452 6.355 -3.346 1.00 66.25 137 GLU A N 1
ATOM 1029 C CA . GLU A 1 137 ? 10.390 5.918 -4.374 1.00 66.25 137 GLU A CA 1
ATOM 1030 C C . GLU A 1 137 ? 9.721 4.982 -5.389 1.00 66.25 137 GLU A C 1
ATOM 1032 O O . GLU A 1 137 ? 9.756 5.261 -6.584 1.00 66.25 137 GLU A O 1
ATOM 1037 N N . THR A 1 138 ? 9.027 3.938 -4.935 1.00 69.00 138 THR A N 1
ATOM 1038 C CA . THR A 1 138 ? 8.348 2.980 -5.825 1.00 69.00 138 THR A CA 1
ATOM 1039 C C . THR A 1 138 ? 7.198 3.633 -6.607 1.00 69.00 138 THR A C 1
ATOM 1041 O O . THR A 1 138 ? 7.026 3.364 -7.793 1.00 69.00 138 THR A O 1
ATOM 1044 N N . ILE A 1 139 ? 6.438 4.555 -5.996 1.00 70.75 139 ILE A N 1
ATOM 1045 C CA . ILE A 1 139 ? 5.371 5.298 -6.693 1.00 70.75 139 ILE A CA 1
ATOM 1046 C C . ILE A 1 139 ? 5.972 6.185 -7.788 1.00 70.75 139 ILE A C 1
ATOM 1048 O O . ILE A 1 139 ? 5.438 6.240 -8.895 1.00 70.75 139 ILE A O 1
ATOM 1052 N N . ARG A 1 140 ? 7.104 6.850 -7.516 1.00 69.25 140 ARG A N 1
ATOM 1053 C CA . ARG A 1 140 ? 7.833 7.628 -8.532 1.00 69.25 140 ARG A CA 1
ATOM 1054 C C . ARG A 1 140 ? 8.291 6.747 -9.693 1.00 69.25 140 ARG A C 1
ATOM 1056 O O . ARG A 1 140 ? 8.309 7.213 -10.824 1.00 69.25 140 ARG A O 1
ATOM 1063 N N . LEU A 1 141 ? 8.623 5.478 -9.456 1.00 67.69 141 LEU A N 1
ATOM 1064 C CA . LEU A 1 141 ? 8.973 4.569 -10.548 1.00 67.69 141 LEU A CA 1
ATOM 1065 C C . LEU A 1 141 ? 7.784 4.253 -11.464 1.00 67.69 141 LEU A C 1
ATOM 1067 O O . LEU A 1 141 ? 7.985 3.958 -12.635 1.00 67.69 141 LEU A O 1
ATOM 1071 N N . LEU A 1 142 ? 6.544 4.385 -10.992 1.00 65.12 142 LEU A N 1
ATOM 1072 C CA . LEU A 1 142 ? 5.351 4.196 -11.826 1.00 65.12 142 LEU A CA 1
ATOM 1073 C C . LEU A 1 142 ? 5.072 5.390 -12.756 1.00 65.12 142 LEU A C 1
ATOM 1075 O O . LEU A 1 142 ? 4.243 5.269 -13.655 1.00 65.12 142 LEU A O 1
ATOM 1079 N N . SER A 1 143 ? 5.792 6.513 -12.614 1.00 66.62 143 SER A N 1
ATOM 1080 C CA . SER A 1 143 ? 5.860 7.561 -13.645 1.00 66.62 143 SER A CA 1
ATOM 1081 C C . SER A 1 143 ? 7.019 7.364 -14.634 1.00 66.62 143 SER A C 1
ATOM 1083 O O . SER A 1 143 ? 7.116 8.098 -15.621 1.00 66.62 143 SER A O 1
ATOM 1085 N N . LEU A 1 144 ? 7.864 6.335 -14.447 1.00 66.69 144 LEU A N 1
ATOM 1086 C CA . LEU A 1 144 ? 8.896 5.980 -15.425 1.00 66.69 144 LEU A CA 1
ATOM 1087 C C . LEU A 1 144 ? 8.361 5.659 -16.816 1.00 66.69 144 LEU A C 1
ATOM 1089 O O . LEU A 1 144 ? 9.106 5.955 -17.741 1.00 66.69 144 LEU A O 1
ATOM 1093 N N . PRO A 1 145 ? 7.154 5.107 -17.045 1.00 63.12 145 PRO A N 1
ATOM 1094 C CA . PRO A 1 145 ? 6.666 4.888 -18.405 1.00 63.12 145 PRO A CA 1
ATOM 1095 C C . PRO A 1 145 ? 6.687 6.163 -19.236 1.00 63.12 145 PRO A C 1
ATOM 1097 O O . PRO A 1 145 ? 7.180 6.155 -20.358 1.00 63.12 145 PRO A O 1
ATOM 1100 N N . GLU A 1 146 ? 6.250 7.286 -18.667 1.00 63.00 146 GLU A N 1
ATOM 1101 C CA . GLU A 1 146 ? 6.232 8.580 -19.355 1.00 63.00 146 GLU A CA 1
ATOM 1102 C C . GLU A 1 146 ? 7.657 9.040 -19.710 1.00 63.00 146 GLU A C 1
ATOM 1104 O O . GLU A 1 146 ? 7.917 9.515 -20.818 1.00 63.00 146 GLU A O 1
ATOM 1109 N N . ILE A 1 147 ? 8.608 8.820 -18.797 1.00 62.25 147 ILE A N 1
ATOM 1110 C CA . ILE A 1 147 ? 10.025 9.162 -18.978 1.00 62.25 147 ILE A CA 1
ATOM 1111 C C . ILE A 1 147 ? 10.689 8.229 -20.003 1.00 62.25 147 ILE A C 1
ATOM 1113 O O . ILE A 1 147 ? 11.356 8.693 -20.929 1.00 62.25 147 ILE A O 1
ATOM 1117 N N . LEU A 1 148 ? 10.505 6.917 -19.856 1.00 63.34 148 LEU A N 1
ATOM 1118 C CA . LEU A 1 148 ? 11.050 5.873 -20.719 1.00 63.34 148 LEU A CA 1
ATOM 1119 C C . LEU A 1 148 ? 10.486 5.983 -22.131 1.00 63.34 148 LEU A C 1
ATOM 1121 O O . LEU A 1 148 ? 11.261 5.900 -23.073 1.00 63.34 148 LEU A O 1
ATOM 1125 N N . GLY A 1 149 ? 9.184 6.230 -22.293 1.00 62.53 149 GLY A N 1
ATOM 1126 C CA . GLY A 1 149 ? 8.556 6.462 -23.594 1.00 62.53 149 GLY A CA 1
ATOM 1127 C C . GLY A 1 149 ? 9.201 7.640 -24.324 1.00 62.53 149 GLY A C 1
ATOM 1128 O O . GLY A 1 149 ? 9.671 7.490 -25.451 1.00 62.53 149 GLY A O 1
ATOM 1129 N N . TRP A 1 150 ? 9.355 8.779 -23.638 1.00 59.94 150 TRP A N 1
ATOM 1130 C CA . TRP A 1 150 ? 10.042 9.950 -24.190 1.00 59.94 150 TRP A CA 1
ATOM 1131 C C . TRP A 1 150 ? 11.505 9.665 -24.565 1.00 59.94 150 TRP A C 1
ATOM 1133 O O . TRP A 1 150 ? 11.967 10.061 -25.641 1.00 59.94 150 TRP A O 1
ATOM 1143 N N . TYR A 1 151 ? 12.252 8.978 -23.694 1.00 59.47 151 TYR A N 1
ATOM 1144 C CA . TYR A 1 151 ? 13.649 8.624 -23.956 1.00 59.47 151 TYR A CA 1
ATOM 1145 C C . TYR A 1 151 ? 13.775 7.608 -25.093 1.00 59.47 151 TYR A C 1
ATOM 1147 O O . TYR A 1 151 ? 14.668 7.759 -25.927 1.00 59.47 151 TYR A O 1
ATOM 1155 N N . MET A 1 152 ? 12.881 6.619 -25.173 1.00 59.25 152 MET A N 1
ATOM 1156 C CA . MET A 1 152 ? 12.844 5.643 -26.260 1.00 59.25 152 MET A CA 1
ATOM 1157 C C . MET A 1 152 ? 12.547 6.322 -27.597 1.00 59.25 152 MET A C 1
ATOM 1159 O O . MET A 1 152 ? 13.286 6.098 -28.553 1.00 59.25 152 MET A O 1
ATOM 1163 N N . ASP A 1 153 ? 11.564 7.221 -27.660 1.00 59.88 153 ASP A N 1
ATOM 1164 C CA . ASP A 1 153 ? 11.255 7.982 -28.877 1.00 59.88 153 ASP A CA 1
ATOM 1165 C C . ASP A 1 153 ? 12.419 8.884 -29.319 1.00 59.88 153 ASP A C 1
ATOM 1167 O O . ASP A 1 153 ? 12.644 9.099 -30.516 1.00 59.88 153 ASP A O 1
ATOM 1171 N N . ARG A 1 154 ? 13.189 9.407 -28.357 1.00 57.94 154 ARG A N 1
ATOM 1172 C CA . ARG A 1 154 ? 14.310 10.317 -28.616 1.00 57.94 154 ARG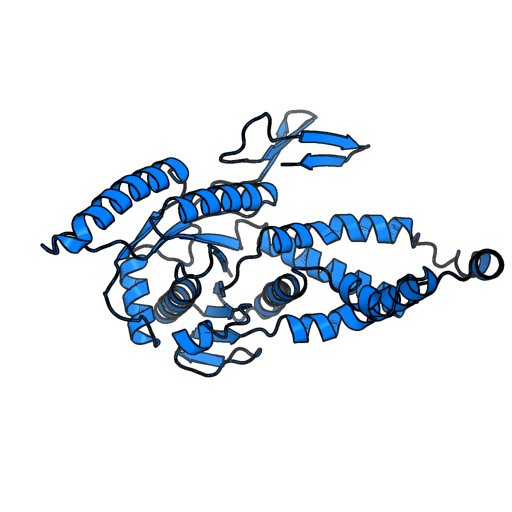 A CA 1
ATOM 1173 C C . ARG A 1 154 ? 15.618 9.614 -28.980 1.00 57.94 154 ARG A C 1
ATOM 1175 O O . ARG A 1 154 ? 16.349 10.127 -29.829 1.00 57.94 154 ARG A O 1
ATOM 1182 N N . LEU A 1 155 ? 15.936 8.494 -28.335 1.00 50.56 155 LEU A N 1
ATOM 1183 C CA . LEU A 1 155 ? 17.158 7.715 -28.572 1.00 50.56 155 LEU A CA 1
ATOM 1184 C C . LEU A 1 155 ? 16.988 6.715 -29.723 1.00 50.56 155 LEU A C 1
ATOM 1186 O O . LEU A 1 155 ? 17.944 6.456 -30.453 1.00 50.56 155 LEU A O 1
ATOM 1190 N N . PHE A 1 156 ? 15.769 6.217 -29.935 1.00 54.38 156 PHE A N 1
ATOM 1191 C CA . PHE A 1 156 ? 15.435 5.217 -30.947 1.00 54.38 156 PHE A CA 1
ATOM 1192 C C . PHE A 1 156 ? 14.271 5.697 -31.825 1.00 54.38 156 PHE A C 1
ATOM 1194 O O . PHE A 1 156 ? 13.187 5.109 -31.797 1.00 54.38 156 PHE A O 1
ATOM 1201 N N . PRO A 1 157 ? 14.461 6.744 -32.655 1.00 53.06 157 PRO A N 1
ATOM 1202 C CA . PRO A 1 157 ? 13.410 7.191 -33.558 1.00 53.06 157 PRO A CA 1
ATOM 1203 C C . PRO A 1 157 ? 12.952 6.012 -34.421 1.00 53.06 157 PRO A C 1
ATOM 1205 O O . PRO A 1 157 ? 13.770 5.367 -35.084 1.00 53.06 157 PRO A O 1
ATOM 1208 N N . THR A 1 158 ? 11.635 5.774 -34.450 1.00 46.03 158 THR A N 1
ATOM 1209 C CA . THR A 1 158 ? 10.875 4.634 -35.025 1.00 46.03 158 THR A CA 1
ATOM 1210 C C . THR A 1 158 ? 11.204 4.285 -36.492 1.00 46.03 158 THR A C 1
ATOM 1212 O O . THR A 1 158 ? 10.667 3.357 -37.102 1.00 46.03 158 THR A O 1
ATOM 1215 N N . SER A 1 159 ? 12.124 5.011 -37.111 1.00 46.44 159 SER A N 1
ATOM 1216 C CA . SER A 1 159 ? 12.725 4.706 -38.394 1.00 46.44 159 SER A CA 1
ATOM 1217 C C . SER A 1 159 ? 13.619 3.455 -38.348 1.00 46.44 159 SER A C 1
ATOM 1219 O O . SER A 1 159 ? 14.845 3.530 -38.390 1.00 46.44 159 SER A O 1
ATOM 1221 N N . ARG A 1 160 ? 13.000 2.277 -38.509 1.00 50.09 160 ARG A N 1
ATOM 1222 C CA . ARG A 1 160 ? 13.631 1.012 -38.972 1.00 50.09 160 ARG A CA 1
ATOM 1223 C C . ARG A 1 160 ? 14.464 1.136 -40.272 1.00 50.09 160 ARG A C 1
ATOM 1225 O O . ARG A 1 160 ? 14.977 0.149 -40.791 1.00 50.09 160 ARG A O 1
ATOM 1232 N N . ARG A 1 161 ? 14.598 2.339 -40.842 1.00 44.19 161 ARG A N 1
ATOM 1233 C CA . ARG A 1 161 ? 15.402 2.655 -42.029 1.00 44.19 161 ARG A CA 1
ATOM 1234 C C . ARG A 1 161 ? 16.699 3.408 -41.724 1.00 44.19 161 ARG A C 1
ATOM 1236 O O . ARG A 1 161 ? 17.525 3.497 -42.626 1.00 44.19 161 ARG A O 1
ATOM 1243 N N . LEU A 1 162 ? 16.913 3.909 -40.505 1.00 43.97 162 LEU A N 1
ATOM 1244 C CA . LEU A 1 162 ? 18.078 4.749 -40.212 1.00 43.97 162 LEU A CA 1
ATOM 1245 C C . LEU A 1 162 ? 19.299 3.962 -39.712 1.00 43.97 162 LEU A C 1
ATOM 1247 O O . LEU A 1 162 ? 20.420 4.345 -40.038 1.00 43.97 162 LEU A O 1
ATOM 1251 N N . ASN A 1 163 ? 19.121 2.799 -39.073 1.00 45.12 163 ASN A N 1
ATOM 1252 C CA . ASN A 1 163 ? 20.258 1.964 -38.641 1.00 45.12 163 ASN A CA 1
ATOM 1253 C C . ASN A 1 163 ? 21.129 1.471 -39.812 1.00 45.12 163 ASN A C 1
ATOM 1255 O O . ASN A 1 163 ? 22.342 1.347 -39.669 1.00 45.12 163 ASN A O 1
ATOM 1259 N N . LYS A 1 164 ? 20.559 1.294 -41.015 1.00 46.47 164 LYS A N 1
ATOM 1260 C CA . LYS A 1 164 ? 21.340 0.952 -42.222 1.00 46.47 164 LYS A CA 1
ATOM 1261 C C . LYS A 1 164 ? 22.133 2.123 -42.814 1.00 46.47 164 LYS A C 1
ATOM 1263 O O . LYS A 1 164 ? 23.010 1.886 -43.638 1.00 46.47 164 LYS A O 1
ATOM 1268 N N . VAL A 1 165 ? 21.837 3.363 -42.421 1.00 46.56 165 VAL A N 1
ATOM 1269 C CA . VAL A 1 165 ? 22.466 4.578 -42.973 1.00 46.56 165 VAL A CA 1
ATOM 1270 C C . VAL A 1 165 ? 23.397 5.246 -41.954 1.00 46.56 165 VAL A C 1
ATOM 1272 O O . VAL A 1 165 ? 24.392 5.850 -42.340 1.00 46.56 165 VAL A O 1
ATOM 1275 N N . VAL A 1 166 ? 23.125 5.086 -40.656 1.00 45.09 166 VAL A N 1
ATOM 1276 C CA . VAL A 1 166 ? 23.884 5.706 -39.552 1.00 45.09 166 VAL A CA 1
ATOM 1277 C C . VAL A 1 166 ? 24.933 4.760 -38.954 1.00 45.09 166 VAL A C 1
ATOM 1279 O O . VAL A 1 166 ? 25.951 5.229 -38.440 1.00 45.09 166 VAL A O 1
ATOM 1282 N N . GLY A 1 167 ? 24.756 3.442 -39.119 1.00 48.00 167 GLY A N 1
ATOM 1283 C CA . GLY A 1 167 ? 25.707 2.414 -38.677 1.00 48.00 167 GLY A CA 1
ATOM 1284 C C . GLY A 1 167 ? 27.182 2.675 -39.040 1.00 48.00 167 GLY A C 1
ATOM 1285 O O . GLY A 1 167 ? 28.033 2.468 -38.182 1.00 48.00 167 GLY A O 1
ATOM 1286 N N . PRO A 1 168 ? 27.530 3.189 -40.241 1.00 44.97 168 PRO A N 1
ATOM 1287 C CA . PRO A 1 168 ? 28.932 3.423 -40.609 1.00 44.97 168 PRO A CA 1
ATOM 1288 C C . PRO A 1 168 ? 29.539 4.751 -40.117 1.00 44.97 168 PRO A C 1
ATOM 1290 O O . PRO A 1 168 ? 30.752 4.931 -40.237 1.00 44.97 168 PRO A O 1
ATOM 1293 N N . ILE A 1 169 ? 28.727 5.708 -39.645 1.00 45.28 169 ILE A N 1
ATOM 1294 C CA . ILE A 1 169 ? 29.192 7.063 -39.277 1.00 45.28 169 ILE A CA 1
ATOM 1295 C C . ILE A 1 169 ? 29.364 7.192 -37.760 1.00 45.28 169 ILE A C 1
ATOM 1297 O O . ILE A 1 169 ? 30.341 7.789 -37.311 1.00 45.28 169 ILE A O 1
ATOM 1301 N N . VAL A 1 170 ? 28.489 6.568 -36.967 1.00 49.47 170 VAL A N 1
ATOM 1302 C CA . VAL A 1 170 ? 28.616 6.554 -35.497 1.00 49.47 170 VAL A CA 1
ATOM 1303 C C . VAL A 1 170 ? 29.752 5.628 -35.051 1.00 49.47 170 VAL A C 1
ATOM 1305 O O . VAL A 1 170 ? 30.535 5.998 -34.178 1.00 49.47 170 VAL A O 1
ATOM 1308 N N . SER A 1 171 ? 29.965 4.507 -35.750 1.00 48.91 171 SER A N 1
ATOM 1309 C CA . SER A 1 171 ? 31.019 3.533 -35.423 1.00 48.91 171 SER A CA 1
ATOM 1310 C C . SER A 1 171 ? 32.456 4.062 -35.562 1.00 48.91 171 SER A C 1
ATOM 1312 O O . SER A 1 171 ? 33.396 3.367 -35.186 1.00 48.91 171 SER A O 1
ATOM 1314 N N . LYS A 1 172 ? 32.661 5.249 -36.153 1.00 41.28 172 LYS A N 1
ATOM 1315 C CA . LYS A 1 172 ? 33.993 5.842 -36.374 1.00 41.28 172 LYS A CA 1
ATOM 1316 C C . LYS A 1 172 ? 34.286 7.089 -35.542 1.00 41.28 172 LYS A C 1
ATOM 1318 O O . LYS A 1 172 ? 35.429 7.534 -35.559 1.00 41.28 172 LYS A O 1
ATOM 1323 N N . LEU A 1 173 ? 33.303 7.649 -34.837 1.00 45.06 173 LEU A N 1
ATOM 1324 C CA . LEU A 1 173 ? 33.488 8.879 -34.055 1.00 45.06 173 LEU A CA 1
ATOM 1325 C C . LEU A 1 173 ? 33.140 8.742 -32.569 1.00 45.06 173 LEU A C 1
ATOM 1327 O O . LEU A 1 173 ? 33.586 9.576 -31.788 1.00 45.06 173 LEU A O 1
ATOM 1331 N N . SER A 1 174 ? 32.467 7.670 -32.149 1.00 46.19 174 SER A N 1
ATOM 1332 C CA . SER A 1 174 ? 32.346 7.325 -30.730 1.00 46.19 174 SER A CA 1
ATOM 1333 C C . SER A 1 174 ? 31.965 5.852 -30.577 1.00 46.19 174 SER A C 1
ATOM 1335 O O . SER A 1 174 ? 30.910 5.438 -31.050 1.00 46.19 174 SER A O 1
ATOM 1337 N N . SER A 1 175 ? 32.808 5.061 -29.917 1.00 54.38 175 SER A N 1
ATOM 1338 C CA . SER A 1 175 ? 32.617 3.634 -29.617 1.00 54.38 175 SER A CA 1
ATOM 1339 C C . SER A 1 175 ? 31.559 3.374 -28.529 1.00 54.38 175 SER A C 1
ATOM 1341 O O . SER A 1 175 ? 31.754 2.505 -27.693 1.00 54.38 175 SER A O 1
ATOM 1343 N N . ILE A 1 176 ? 30.466 4.141 -28.516 1.00 58.91 176 ILE A N 1
ATOM 1344 C CA . ILE A 1 176 ? 29.386 4.004 -27.531 1.00 58.91 176 ILE A CA 1
ATOM 1345 C C . ILE A 1 176 ? 28.690 2.649 -27.750 1.00 58.91 176 ILE A C 1
ATOM 1347 O O . ILE A 1 176 ? 28.302 2.376 -28.892 1.00 58.91 176 ILE A O 1
ATOM 1351 N N . PRO A 1 177 ? 28.498 1.827 -26.702 1.00 59.97 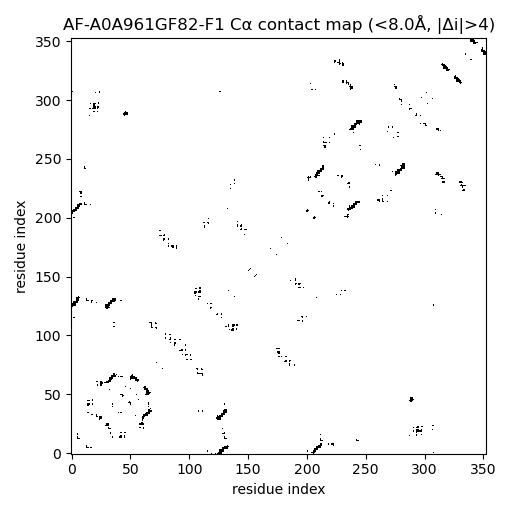177 PRO A N 1
ATOM 1352 C CA . PRO A 1 177 ? 27.682 0.616 -26.764 1.00 59.97 177 PRO A CA 1
ATOM 1353 C C . PRO A 1 177 ? 26.257 0.946 -27.227 1.00 59.97 177 PRO A C 1
ATOM 1355 O O . PRO A 1 177 ? 25.492 1.626 -26.540 1.00 59.97 177 PRO A O 1
ATOM 1358 N N . VAL A 1 178 ? 25.901 0.515 -28.438 1.00 65.06 178 VAL A N 1
ATOM 1359 C CA . VAL A 1 178 ? 24.560 0.730 -28.997 1.00 65.06 178 VAL A CA 1
ATOM 1360 C C . VAL A 1 178 ? 23.659 -0.391 -28.498 1.00 65.06 178 VAL A C 1
ATOM 1362 O O . VAL A 1 178 ? 23.973 -1.554 -28.730 1.00 65.06 178 VAL A O 1
ATOM 1365 N N . ALA A 1 179 ? 22.546 -0.036 -27.852 1.00 66.19 179 ALA A N 1
ATOM 1366 C CA . ALA A 1 179 ? 21.532 -1.002 -27.439 1.00 66.19 179 ALA A CA 1
ATOM 1367 C C . ALA A 1 179 ? 21.064 -1.832 -28.643 1.00 66.19 179 ALA A C 1
ATOM 1369 O O . ALA A 1 179 ? 20.762 -1.283 -29.710 1.00 66.19 179 ALA A O 1
ATOM 1370 N N . ASP A 1 180 ? 21.026 -3.148 -28.475 1.00 73.12 180 ASP A N 1
ATOM 1371 C CA . ASP A 1 180 ? 20.575 -4.067 -29.509 1.00 73.12 180 ASP A CA 1
ATOM 1372 C C . ASP A 1 180 ? 19.042 -4.244 -29.493 1.00 73.12 180 ASP A C 1
ATOM 1374 O O . ASP A 1 180 ? 18.311 -3.622 -28.713 1.00 73.12 180 ASP A O 1
ATOM 1378 N N . ASP A 1 181 ? 18.530 -5.084 -30.398 1.00 74.19 181 ASP A N 1
ATOM 1379 C CA . ASP A 1 181 ? 17.094 -5.366 -30.481 1.00 74.19 181 ASP A CA 1
ATOM 1380 C C . ASP A 1 181 ? 16.554 -6.037 -29.198 1.00 74.19 181 ASP A C 1
ATOM 1382 O O . ASP A 1 181 ? 15.365 -5.895 -28.906 1.00 74.19 181 ASP A O 1
ATOM 1386 N N . ALA A 1 182 ? 17.390 -6.748 -28.427 1.00 78.00 182 ALA A N 1
ATOM 1387 C CA . ALA A 1 182 ? 16.979 -7.396 -27.183 1.00 78.00 182 ALA A CA 1
ATOM 1388 C C . ALA A 1 182 ? 16.735 -6.349 -26.089 1.00 78.00 182 ALA A C 1
ATOM 1390 O O . ALA A 1 182 ? 15.624 -6.273 -25.564 1.00 78.00 182 ALA A O 1
ATOM 1391 N N . VAL A 1 183 ? 17.690 -5.437 -25.875 1.00 75.81 183 VAL A N 1
ATOM 1392 C CA . VAL A 1 183 ? 17.555 -4.309 -24.934 1.00 75.81 183 VAL A CA 1
ATOM 1393 C C . VAL A 1 183 ? 16.331 -3.456 -25.270 1.00 75.81 183 VAL A C 1
ATOM 1395 O O . VAL A 1 183 ? 15.554 -3.099 -24.382 1.00 75.81 183 VAL A O 1
ATOM 1398 N N . PHE A 1 184 ? 16.097 -3.174 -26.557 1.00 75.94 184 PHE A N 1
ATOM 1399 C CA . PHE A 1 184 ? 14.895 -2.457 -26.988 1.00 75.94 184 PHE A CA 1
ATOM 1400 C C . PHE A 1 184 ? 13.609 -3.214 -26.620 1.00 75.94 184 PHE A C 1
ATOM 1402 O O . PHE A 1 184 ? 12.658 -2.630 -26.096 1.00 75.94 184 PHE A O 1
ATOM 1409 N N . MET A 1 185 ? 13.563 -4.523 -26.875 1.00 79.69 185 MET A N 1
ATOM 1410 C CA . MET A 1 185 ? 12.407 -5.352 -26.536 1.00 79.69 185 MET A CA 1
ATOM 1411 C C . MET A 1 185 ? 12.215 -5.504 -25.022 1.00 79.69 185 MET A C 1
ATOM 1413 O O . MET A 1 185 ? 11.071 -5.585 -24.577 1.00 79.69 185 MET A O 1
ATOM 1417 N N . ALA A 1 186 ? 13.282 -5.540 -24.221 1.00 80.88 186 ALA A N 1
ATOM 1418 C CA . ALA A 1 186 ? 13.207 -5.505 -22.761 1.00 80.88 186 ALA A CA 1
ATOM 1419 C C . ALA A 1 186 ? 12.640 -4.172 -22.260 1.00 80.88 186 ALA A C 1
ATOM 1421 O O . ALA A 1 186 ? 11.674 -4.171 -21.499 1.00 80.88 186 ALA A O 1
ATOM 1422 N N . GLY A 1 187 ? 13.155 -3.046 -22.764 1.00 78.44 187 GLY A N 1
ATOM 1423 C CA . GLY A 1 187 ? 12.651 -1.712 -22.431 1.00 78.44 187 GLY A CA 1
ATOM 1424 C C . GLY A 1 187 ? 11.173 -1.543 -22.784 1.00 78.44 187 GLY A C 1
ATOM 1425 O O . GLY A 1 187 ? 10.391 -1.056 -21.970 1.00 78.44 187 GLY A O 1
ATOM 1426 N N . LYS A 1 188 ? 10.755 -2.038 -23.956 1.00 78.12 188 LYS A N 1
ATOM 1427 C CA . LYS A 1 188 ? 9.343 -2.036 -24.346 1.00 78.12 188 LYS A CA 1
ATOM 1428 C C . LYS A 1 188 ? 8.481 -2.916 -23.434 1.00 78.12 188 LYS A C 1
ATOM 1430 O O . LYS A 1 188 ? 7.426 -2.470 -23.002 1.00 78.12 188 LYS A O 1
ATOM 1435 N N . ARG A 1 189 ? 8.915 -4.146 -23.124 1.00 81.62 189 ARG A N 1
ATOM 1436 C CA . ARG A 1 189 ? 8.194 -5.043 -22.199 1.00 81.62 189 ARG A CA 1
ATOM 1437 C C . ARG A 1 189 ? 7.999 -4.393 -20.830 1.00 81.62 189 ARG A C 1
ATOM 1439 O O . ARG A 1 189 ? 6.925 -4.519 -20.253 1.00 81.62 189 ARG A O 1
ATOM 1446 N N . LEU A 1 190 ? 9.024 -3.708 -20.329 1.00 79.00 190 LEU A N 1
ATOM 1447 C CA . LEU A 1 190 ? 8.954 -2.983 -19.067 1.00 79.00 190 LEU A CA 1
ATOM 1448 C C . LEU A 1 190 ? 7.960 -1.822 -19.135 1.00 79.00 190 LEU A C 1
ATOM 1450 O O . LEU A 1 190 ? 7.135 -1.689 -18.237 1.00 79.00 190 LEU A O 1
ATOM 1454 N N . TYR A 1 191 ? 8.018 -1.022 -20.204 1.00 80.00 191 TYR A N 1
ATOM 1455 C CA . TYR A 1 191 ? 7.072 0.068 -20.440 1.00 80.00 191 TYR A CA 1
ATOM 1456 C C . TYR A 1 191 ? 5.625 -0.442 -20.466 1.00 80.00 191 TYR A C 1
ATOM 1458 O O . TYR A 1 191 ? 4.813 0.035 -19.681 1.00 80.00 191 TYR A O 1
ATOM 1466 N N . ASP A 1 192 ? 5.328 -1.449 -21.298 1.00 82.12 192 ASP A N 1
ATOM 1467 C CA . ASP A 1 192 ? 3.971 -1.991 -21.460 1.00 82.12 192 ASP A CA 1
ATOM 1468 C C . ASP A 1 192 ? 3.427 -2.538 -20.120 1.00 82.12 192 ASP A C 1
ATOM 1470 O O . ASP A 1 192 ? 2.263 -2.330 -19.782 1.00 82.12 192 ASP A O 1
ATOM 1474 N N . ARG A 1 193 ? 4.273 -3.205 -19.318 1.00 81.00 193 ARG A N 1
ATOM 1475 C CA . ARG A 1 193 ? 3.885 -3.715 -17.989 1.00 81.00 193 ARG A CA 1
ATOM 1476 C C . ARG A 1 193 ? 3.620 -2.602 -16.987 1.00 81.00 193 ARG A C 1
ATOM 1478 O O . ARG A 1 193 ? 2.632 -2.654 -16.263 1.00 81.00 193 ARG A O 1
ATOM 1485 N N . LEU A 1 194 ? 4.512 -1.620 -16.922 1.00 80.12 194 LEU A N 1
ATOM 1486 C CA . LEU A 1 194 ? 4.368 -0.492 -16.013 1.00 80.12 194 LEU A CA 1
ATOM 1487 C C . LEU A 1 194 ? 3.118 0.338 -16.326 1.00 80.12 194 LEU A C 1
ATOM 1489 O O . LEU A 1 194 ? 2.443 0.786 -15.403 1.00 80.12 194 LEU A O 1
ATOM 1493 N N . ASP A 1 195 ? 2.815 0.528 -17.611 1.00 83.50 195 ASP A N 1
ATOM 1494 C CA . ASP A 1 195 ? 1.627 1.252 -18.058 1.00 83.50 195 ASP A CA 1
ATOM 1495 C C . ASP A 1 195 ? 0.345 0.510 -17.648 1.00 83.50 195 ASP A C 1
ATOM 1497 O O . ASP A 1 195 ? -0.511 1.101 -16.993 1.00 83.50 195 ASP A O 1
ATOM 1501 N N . SER A 1 196 ? 0.273 -0.809 -17.883 1.00 85.88 196 SER A N 1
ATOM 1502 C CA . SER A 1 196 ? -0.868 -1.641 -17.452 1.00 85.88 196 SER A CA 1
ATOM 1503 C C . SER A 1 196 ? -1.100 -1.570 -15.937 1.00 85.88 196 SER A C 1
ATOM 1505 O O . SER A 1 196 ? -2.215 -1.345 -15.461 1.00 85.88 196 SER A O 1
ATOM 1507 N N . VAL A 1 197 ? -0.027 -1.696 -15.149 1.00 85.88 197 VAL A N 1
ATOM 1508 C CA . VAL A 1 197 ? -0.104 -1.611 -13.683 1.00 85.88 197 VAL A CA 1
ATOM 1509 C C . VAL A 1 197 ? -0.576 -0.234 -13.240 1.00 85.88 197 VAL A C 1
ATOM 1511 O O . VAL A 1 197 ? -1.457 -0.135 -12.387 1.00 85.88 197 VAL A O 1
ATOM 1514 N N . ARG A 1 198 ? -0.027 0.835 -13.821 1.00 85.12 198 ARG A N 1
ATOM 1515 C CA . ARG A 1 198 ? -0.450 2.205 -13.528 1.00 85.12 198 ARG A CA 1
ATOM 1516 C C . ARG A 1 198 ? -1.938 2.397 -13.824 1.00 85.12 198 ARG A C 1
ATOM 1518 O O . ARG A 1 198 ? -2.630 2.977 -12.990 1.00 85.12 198 ARG A O 1
ATOM 1525 N N . GLU A 1 199 ? -2.439 1.917 -14.961 1.00 87.31 199 GLU A N 1
ATOM 1526 C CA . GLU A 1 199 ? -3.862 2.012 -15.310 1.00 87.31 199 GLU A CA 1
ATOM 1527 C C . GLU A 1 199 ? -4.751 1.341 -14.255 1.00 87.31 199 GLU A C 1
ATOM 1529 O O . GLU A 1 199 ? -5.702 1.959 -13.770 1.00 87.31 199 GLU A O 1
ATOM 1534 N N . ILE A 1 200 ? -4.406 0.119 -13.833 1.00 90.19 200 ILE A N 1
ATOM 1535 C CA . ILE A 1 200 ? -5.138 -0.604 -12.783 1.00 90.19 200 ILE A CA 1
ATOM 1536 C C . ILE A 1 200 ? -5.088 0.162 -11.458 1.00 90.19 200 ILE A C 1
ATOM 1538 O O . ILE A 1 200 ? -6.108 0.309 -10.781 1.00 90.19 200 ILE A O 1
ATOM 1542 N N . LEU A 1 201 ? -3.909 0.644 -11.067 1.00 88.56 201 LEU A N 1
ATOM 1543 C CA . LEU A 1 201 ? -3.685 1.272 -9.769 1.00 88.56 201 LEU A CA 1
ATOM 1544 C C . LEU A 1 201 ? -4.319 2.665 -9.642 1.00 88.56 201 LEU A C 1
ATOM 1546 O O . LEU A 1 201 ? -4.775 3.034 -8.557 1.00 88.56 201 LEU A O 1
ATOM 1550 N N . CYS A 1 202 ? -4.367 3.426 -10.735 1.00 88.38 202 CYS A N 1
ATOM 1551 C CA . CYS A 1 202 ? -4.972 4.754 -10.783 1.00 88.38 202 CYS A CA 1
ATOM 1552 C C . CYS A 1 202 ? -6.489 4.723 -11.046 1.00 88.38 202 CYS A C 1
ATOM 1554 O O . CYS A 1 202 ? -7.123 5.774 -10.943 1.00 88.38 202 CYS A O 1
ATOM 1556 N N . ASP A 1 203 ? -7.092 3.573 -11.377 1.00 90.88 203 ASP A N 1
ATOM 1557 C CA . ASP A 1 203 ? -8.546 3.458 -11.536 1.00 90.88 203 ASP A CA 1
ATOM 1558 C C . ASP A 1 203 ? -9.247 3.330 -10.166 1.00 90.88 203 ASP A C 1
ATOM 1560 O O . ASP A 1 203 ? -9.237 2.252 -9.562 1.00 90.88 203 ASP A O 1
ATOM 1564 N N . PRO A 1 204 ? -9.949 4.377 -9.682 1.00 89.19 204 PRO A N 1
ATOM 1565 C CA . PRO A 1 204 ? -10.616 4.362 -8.379 1.00 89.19 204 PRO A CA 1
ATOM 1566 C C . PRO A 1 204 ? -11.810 3.399 -8.296 1.00 89.19 204 PRO A C 1
ATOM 1568 O O . PRO A 1 204 ? -12.379 3.215 -7.220 1.00 89.19 204 PRO A O 1
ATOM 1571 N N . THR A 1 205 ? -12.273 2.849 -9.421 1.00 90.88 205 THR A N 1
ATOM 1572 C CA . THR A 1 205 ? -13.352 1.851 -9.450 1.00 90.88 205 THR A CA 1
ATOM 1573 C C . THR A 1 205 ? -12.834 0.432 -9.229 1.00 90.88 205 THR A C 1
ATOM 1575 O O . THR A 1 205 ? -13.593 -0.433 -8.784 1.00 90.88 205 THR A O 1
ATOM 1578 N N . VAL A 1 206 ? -11.542 0.212 -9.481 1.00 93.62 206 VAL A N 1
ATOM 1579 C CA . VAL A 1 206 ? -10.861 -1.073 -9.319 1.00 93.62 206 VAL A CA 1
ATOM 1580 C C . VAL A 1 206 ? -10.004 -1.058 -8.058 1.00 93.62 206 VAL A C 1
ATOM 1582 O O . VAL A 1 206 ? -10.154 -1.945 -7.214 1.00 93.62 206 VAL A O 1
ATOM 1585 N N . THR A 1 207 ? -9.166 -0.034 -7.895 1.00 93.38 207 THR A N 1
ATOM 1586 C CA . THR A 1 207 ? -8.126 0.025 -6.866 1.00 93.38 207 THR A CA 1
ATOM 1587 C C . THR A 1 207 ? -8.404 1.097 -5.820 1.00 93.38 207 THR A C 1
ATOM 1589 O O . THR A 1 207 ? -8.782 2.226 -6.136 1.00 93.38 207 THR A O 1
ATOM 1592 N N . SER A 1 208 ? -8.165 0.761 -4.554 1.00 93.69 208 SER A N 1
ATOM 1593 C CA . SER A 1 208 ? -8.051 1.747 -3.481 1.00 93.69 208 SER A CA 1
ATOM 1594 C C . SER A 1 208 ? -6.906 1.431 -2.521 1.00 93.69 208 SER A C 1
ATOM 1596 O O . SER A 1 208 ? -6.494 0.282 -2.346 1.00 93.69 208 SER A O 1
ATOM 1598 N N . VAL A 1 209 ? -6.367 2.485 -1.913 1.00 93.88 209 VAL A N 1
ATOM 1599 C CA . VAL A 1 209 ? -5.289 2.427 -0.927 1.00 93.88 209 VAL A CA 1
ATOM 1600 C C . VAL A 1 209 ? -5.867 2.604 0.472 1.00 93.88 209 VAL A C 1
ATOM 1602 O O . VAL A 1 209 ? -6.661 3.510 0.727 1.00 93.88 209 VAL A O 1
ATOM 1605 N N . ARG A 1 210 ? -5.416 1.765 1.401 1.00 95.00 210 ARG A N 1
ATOM 1606 C CA . ARG A 1 210 ? -5.763 1.814 2.819 1.00 95.00 210 ARG A CA 1
ATOM 1607 C C . ARG A 1 210 ? -4.517 2.049 3.644 1.00 95.00 210 ARG A C 1
ATOM 1609 O O . ARG A 1 210 ? -3.561 1.275 3.595 1.00 95.00 210 ARG A O 1
ATOM 1616 N N . MET A 1 211 ? -4.519 3.141 4.394 1.00 94.62 211 MET A N 1
ATOM 1617 C CA . MET A 1 211 ? -3.380 3.518 5.222 1.00 94.62 211 MET A CA 1
ATOM 1618 C C . MET A 1 211 ? -3.494 2.871 6.591 1.00 94.62 211 MET A C 1
ATOM 1620 O O . MET A 1 211 ? -4.481 3.081 7.276 1.00 94.62 211 MET A O 1
ATOM 1624 N N . VAL A 1 212 ? -2.477 2.133 7.016 1.00 95.69 212 VAL A N 1
ATOM 1625 C CA . VAL A 1 212 ? -2.361 1.583 8.365 1.00 95.69 212 VAL A CA 1
ATOM 1626 C C . VAL A 1 212 ? -1.390 2.450 9.153 1.00 95.69 212 VAL A C 1
ATOM 1628 O O . VAL A 1 212 ? -0.243 2.651 8.748 1.00 95.69 212 VAL A O 1
ATOM 1631 N N . ILE A 1 213 ? -1.849 2.987 10.278 1.00 96.25 213 ILE A N 1
ATOM 1632 C CA . ILE A 1 213 ? -1.090 3.907 11.124 1.00 96.25 213 ILE A CA 1
ATOM 1633 C C . ILE A 1 213 ? -1.253 3.540 12.595 1.00 96.25 213 ILE A C 1
ATOM 1635 O O . ILE A 1 213 ? -2.264 2.972 12.984 1.00 96.25 213 ILE A O 1
ATOM 1639 N N . ASN A 1 214 ? -0.283 3.918 13.423 1.00 95.50 214 ASN A N 1
ATOM 1640 C CA . ASN A 1 214 ? -0.440 3.930 14.876 1.00 95.50 214 ASN A CA 1
ATOM 1641 C C . ASN A 1 214 ? -0.748 5.367 15.332 1.00 95.50 214 ASN A C 1
ATOM 1643 O O . ASN A 1 214 ? -0.302 6.313 14.670 1.00 95.50 214 ASN A O 1
ATOM 1647 N N . PRO A 1 215 ? -1.422 5.558 16.480 1.00 95.62 215 PRO A N 1
ATOM 1648 C CA . PRO A 1 215 ? -1.646 6.868 17.100 1.00 95.62 215 PRO A CA 1
ATOM 1649 C C . PRO A 1 215 ? -0.358 7.430 17.737 1.00 95.62 215 PRO A C 1
ATOM 1651 O O . PRO A 1 215 ? -0.269 7.658 18.943 1.00 95.62 215 PRO A O 1
ATOM 1654 N N . GLU A 1 216 ? 0.658 7.661 16.908 1.00 95.19 216 GLU A N 1
ATOM 1655 C CA . GLU A 1 216 ? 1.970 8.207 17.261 1.00 95.19 216 GLU A CA 1
ATOM 1656 C C . GLU A 1 216 ? 2.307 9.379 16.330 1.00 95.19 216 GLU A C 1
ATOM 1658 O O . GLU A 1 216 ? 2.247 9.241 15.107 1.00 95.19 216 GLU A O 1
ATOM 1663 N N . SER A 1 217 ? 2.742 10.517 16.877 1.00 94.12 217 SER A N 1
ATOM 1664 C CA . SER A 1 217 ? 2.912 11.760 16.104 1.00 94.12 217 SER A CA 1
ATOM 1665 C C . SER A 1 217 ? 3.864 11.621 14.905 1.00 94.12 217 SER A C 1
ATOM 1667 O O . SER A 1 217 ? 3.606 12.169 13.836 1.00 94.12 217 SER A O 1
ATOM 1669 N N . MET A 1 218 ? 4.947 10.839 15.033 1.00 92.25 218 MET A N 1
ATOM 1670 C CA . MET A 1 218 ? 5.865 10.582 13.912 1.00 92.25 218 MET A CA 1
ATOM 1671 C C . MET A 1 218 ? 5.206 9.749 12.803 1.00 92.25 218 MET A C 1
ATOM 1673 O O . MET A 1 218 ? 5.487 9.969 11.627 1.00 92.25 218 MET A O 1
ATOM 1677 N N . VAL A 1 219 ? 4.348 8.789 13.163 1.00 94.44 219 VAL A N 1
ATOM 1678 C CA . VAL A 1 219 ? 3.624 7.949 12.197 1.00 94.44 219 VAL A CA 1
ATOM 1679 C C . VAL A 1 219 ? 2.559 8.772 11.479 1.00 94.44 219 VAL A C 1
ATOM 1681 O O . VAL A 1 219 ? 2.427 8.660 10.265 1.00 94.44 219 VAL A O 1
ATOM 1684 N N . ILE A 1 220 ? 1.865 9.657 12.199 1.00 95.50 220 ILE A N 1
ATOM 1685 C CA . ILE A 1 220 ? 0.874 10.579 11.628 1.00 95.50 220 ILE A CA 1
ATOM 1686 C C . ILE A 1 220 ? 1.534 11.540 10.636 1.00 95.50 220 ILE A C 1
ATOM 1688 O O . ILE A 1 220 ? 1.032 11.724 9.528 1.00 95.50 220 ILE A O 1
ATOM 1692 N N . ALA A 1 221 ? 2.675 12.132 11.003 1.00 93.25 221 ALA A N 1
ATOM 1693 C CA . ALA A 1 221 ? 3.409 13.033 10.118 1.00 93.25 221 ALA A CA 1
ATOM 1694 C C . ALA A 1 221 ? 3.825 12.341 8.810 1.00 93.25 221 ALA A C 1
ATOM 1696 O O . ALA A 1 221 ? 3.706 12.931 7.738 1.00 93.25 221 ALA A O 1
ATOM 1697 N N . GLU A 1 222 ? 4.267 11.086 8.892 1.00 90.50 222 GLU A N 1
ATOM 1698 C CA . GLU A 1 222 ? 4.612 10.295 7.713 1.00 90.50 222 GLU A CA 1
ATOM 1699 C C . GLU A 1 222 ? 3.381 9.953 6.874 1.00 90.50 222 GLU A C 1
ATOM 1701 O O . GLU A 1 222 ? 3.382 10.159 5.665 1.00 90.50 222 GLU A O 1
ATOM 1706 N N . ALA A 1 223 ? 2.288 9.539 7.516 1.00 92.75 223 ALA A N 1
ATOM 1707 C CA . ALA A 1 223 ? 1.033 9.247 6.839 1.00 92.75 223 ALA A CA 1
ATOM 1708 C C . ALA A 1 223 ? 0.487 10.459 6.068 1.00 92.75 223 ALA A C 1
ATOM 1710 O O . ALA A 1 223 ? -0.007 10.313 4.952 1.00 92.75 223 ALA A O 1
ATOM 1711 N N . ARG A 1 224 ? 0.620 11.676 6.611 1.00 94.06 224 ARG A N 1
ATOM 1712 C CA . ARG A 1 224 ? 0.261 12.899 5.877 1.00 94.06 224 ARG A CA 1
ATOM 1713 C C . ARG A 1 224 ? 1.065 13.034 4.585 1.00 94.06 224 ARG A C 1
ATOM 1715 O O . ARG A 1 224 ? 0.461 13.201 3.532 1.00 94.06 224 ARG A O 1
ATOM 1722 N N . ARG A 1 225 ? 2.395 12.883 4.646 1.00 90.00 225 ARG A N 1
ATOM 1723 C CA . ARG A 1 225 ? 3.267 12.938 3.457 1.00 90.00 225 ARG A CA 1
ATOM 1724 C C . ARG A 1 225 ? 2.897 11.860 2.447 1.00 90.00 225 ARG A C 1
ATOM 1726 O O . ARG A 1 225 ? 2.740 12.161 1.268 1.00 90.00 225 ARG A O 1
ATOM 1733 N N . THR A 1 226 ? 2.715 10.621 2.901 1.00 89.56 226 THR A N 1
ATOM 1734 C CA . THR A 1 226 ? 2.313 9.506 2.037 1.00 89.56 226 THR A CA 1
ATOM 1735 C C . THR A 1 226 ? 0.973 9.789 1.358 1.00 89.56 226 THR A C 1
ATOM 1737 O O . THR A 1 226 ? 0.852 9.554 0.162 1.00 89.56 226 THR A O 1
ATOM 1740 N N . HIS A 1 227 ? -0.012 10.356 2.061 1.00 91.56 227 HIS A N 1
ATOM 1741 C CA . HIS A 1 227 ? -1.301 10.721 1.467 1.00 91.56 227 HIS A CA 1
ATOM 1742 C C . HIS A 1 227 ? -1.171 11.827 0.408 1.00 91.56 227 HIS A C 1
ATOM 1744 O O . HIS A 1 227 ? -1.794 11.728 -0.653 1.00 91.56 227 HIS A O 1
ATOM 1750 N N . THR A 1 228 ? -0.339 12.847 0.651 1.00 91.12 228 THR A N 1
ATOM 1751 C CA . THR A 1 228 ? -0.017 13.879 -0.349 1.00 91.12 228 THR A CA 1
ATOM 1752 C C . THR A 1 228 ? 0.592 13.254 -1.600 1.00 91.12 228 THR A C 1
ATOM 1754 O O . THR A 1 228 ? 0.120 13.516 -2.704 1.00 91.12 228 THR A O 1
ATOM 1757 N N . TYR A 1 229 ? 1.595 12.387 -1.430 1.00 87.81 229 TYR A N 1
ATOM 1758 C CA . TYR A 1 229 ? 2.263 11.703 -2.537 1.00 87.81 229 TYR A CA 1
ATOM 1759 C C . TYR A 1 229 ? 1.315 10.787 -3.311 1.00 87.81 229 TYR A C 1
ATOM 1761 O O . TYR A 1 229 ? 1.245 10.872 -4.530 1.00 87.81 229 TYR A O 1
ATOM 1769 N N . LEU A 1 230 ? 0.530 9.954 -2.629 1.00 89.00 230 LEU A N 1
ATOM 1770 C CA . LEU A 1 230 ? -0.467 9.101 -3.277 1.00 89.00 230 LEU A CA 1
ATOM 1771 C C . LEU A 1 230 ? -1.455 9.932 -4.105 1.00 89.00 230 LEU A C 1
ATOM 1773 O O . LEU A 1 230 ? -1.716 9.601 -5.260 1.00 89.00 230 LEU A O 1
ATOM 1777 N N . SER A 1 231 ? -1.928 11.053 -3.555 1.00 89.50 231 SER A N 1
ATOM 1778 C CA . SER A 1 231 ? -2.857 11.936 -4.264 1.00 89.50 231 SER A CA 1
ATOM 1779 C C . SER A 1 231 ? -2.217 12.595 -5.491 1.00 89.50 231 SER A C 1
ATOM 1781 O O . SER A 1 231 ? -2.847 12.673 -6.545 1.00 89.50 231 SER A O 1
ATOM 1783 N N . LEU A 1 232 ? -0.946 13.001 -5.385 1.00 87.44 232 LEU A N 1
ATOM 1784 C CA . LEU A 1 232 ? -0.166 13.544 -6.498 1.00 87.44 232 LEU A CA 1
ATOM 1785 C C . LEU A 1 232 ? -0.070 12.567 -7.676 1.00 87.44 232 LEU A C 1
ATOM 1787 O O . LEU A 1 232 ? -0.080 13.000 -8.822 1.00 87.44 232 LEU A O 1
ATOM 1791 N N . PHE A 1 233 ? 0.013 11.266 -7.408 1.00 84.31 233 PHE A N 1
ATOM 1792 C CA . PHE A 1 233 ? 0.106 10.243 -8.451 1.00 84.31 233 PHE A CA 1
ATOM 1793 C C . PHE A 1 233 ? -1.245 9.596 -8.800 1.00 84.31 233 PHE A C 1
ATOM 1795 O O . PHE A 1 233 ? -1.291 8.598 -9.514 1.00 84.31 233 PHE A O 1
ATOM 1802 N N . GLY A 1 234 ? -2.359 10.154 -8.315 1.00 87.50 234 GLY A N 1
ATOM 1803 C CA . GLY A 1 234 ? -3.704 9.695 -8.667 1.00 87.50 234 GLY A CA 1
ATOM 1804 C C . GLY A 1 234 ? -4.199 8.465 -7.899 1.00 87.50 234 GLY A C 1
ATOM 1805 O O . GLY A 1 234 ? -5.271 7.953 -8.213 1.00 87.50 234 GLY A O 1
ATOM 1806 N N . TYR A 1 235 ? -3.479 8.011 -6.871 1.00 89.38 235 TYR A N 1
ATOM 1807 C CA . TYR A 1 235 ? -3.888 6.886 -6.029 1.00 89.38 235 TYR A CA 1
ATOM 1808 C C . TYR A 1 235 ? -4.953 7.320 -5.039 1.00 89.38 235 TYR A C 1
ATOM 1810 O O . TYR A 1 235 ? -4.755 8.240 -4.239 1.00 89.38 235 TYR A O 1
ATOM 1818 N N . GLN A 1 236 ? -6.088 6.631 -5.056 1.00 92.25 236 GLN A N 1
ATOM 1819 C CA . GLN A 1 236 ? -7.165 6.953 -4.141 1.00 92.25 236 GLN A CA 1
ATOM 1820 C C . GLN A 1 236 ? -6.955 6.282 -2.782 1.00 92.25 236 GLN A C 1
ATOM 1822 O O . GLN A 1 236 ? -7.080 5.065 -2.670 1.00 92.25 236 GLN A O 1
ATOM 1827 N N . VAL A 1 237 ? -6.746 7.082 -1.733 1.00 93.81 237 VAL A N 1
ATOM 1828 C CA . VAL A 1 237 ? -6.872 6.608 -0.349 1.00 93.81 237 VAL A CA 1
ATOM 1829 C C . VAL A 1 237 ? -8.347 6.591 0.047 1.00 93.81 237 VAL A C 1
ATOM 1831 O O . VAL A 1 237 ? -9.010 7.629 -0.002 1.00 93.81 237 VAL A O 1
ATOM 1834 N N . ASP A 1 238 ? -8.871 5.422 0.421 1.00 95.50 238 ASP A N 1
ATOM 1835 C CA . ASP A 1 238 ? -10.291 5.257 0.757 1.00 95.50 238 ASP A CA 1
ATOM 1836 C C . ASP A 1 238 ? -10.577 4.870 2.209 1.00 95.50 238 ASP A C 1
ATOM 1838 O O . ASP A 1 238 ? -11.724 4.990 2.632 1.00 95.50 238 ASP A O 1
ATOM 1842 N N . ALA A 1 239 ? -9.557 4.489 2.980 1.00 96.44 239 ALA A N 1
ATOM 1843 C CA . ALA A 1 239 ? -9.677 4.232 4.410 1.00 96.44 239 ALA A CA 1
ATOM 1844 C C . ALA A 1 239 ? -8.355 4.454 5.159 1.00 96.44 239 ALA A C 1
ATOM 1846 O O . ALA A 1 239 ? -7.262 4.295 4.605 1.00 96.44 239 ALA A O 1
ATOM 1847 N N . VAL A 1 240 ? -8.472 4.759 6.452 1.00 97.00 240 VAL A N 1
ATOM 1848 C CA . VAL A 1 240 ? -7.362 4.785 7.410 1.00 97.00 240 VAL A CA 1
ATOM 1849 C C . VAL A 1 240 ? -7.647 3.791 8.535 1.00 97.00 240 VAL A C 1
ATOM 1851 O O . VAL A 1 240 ? -8.623 3.924 9.263 1.00 97.00 240 VAL A O 1
ATOM 1854 N N . VAL A 1 241 ? -6.784 2.796 8.695 1.00 97.56 241 VAL A N 1
ATOM 1855 C CA . VAL A 1 241 ? -6.783 1.860 9.819 1.00 97.56 241 VAL A CA 1
ATOM 1856 C C . VAL A 1 241 ? -5.836 2.387 10.891 1.00 97.56 241 VAL A C 1
ATOM 1858 O O . VAL A 1 241 ? -4.630 2.499 10.676 1.00 97.56 241 VAL A O 1
ATOM 1861 N N . ILE A 1 242 ? -6.382 2.699 12.059 1.00 97.56 242 ILE A N 1
ATOM 1862 C CA . ILE A 1 242 ? -5.650 3.154 13.234 1.00 97.56 242 ILE A CA 1
ATOM 1863 C C . ILE A 1 242 ? -5.413 1.938 14.126 1.00 97.56 242 ILE A C 1
ATOM 1865 O O . ILE A 1 242 ? -6.295 1.505 14.863 1.00 97.56 242 ILE A O 1
ATOM 1869 N N . ASN A 1 243 ? -4.230 1.349 14.025 1.00 95.62 243 ASN A N 1
ATOM 1870 C CA . ASN A 1 243 ? -3.859 0.142 14.743 1.00 95.62 243 ASN A CA 1
ATOM 1871 C C . ASN A 1 243 ? -3.282 0.450 16.134 1.00 95.62 243 ASN A C 1
ATOM 1873 O O . ASN A 1 243 ? -2.792 1.548 16.405 1.00 95.62 243 ASN A O 1
ATOM 1877 N N . ARG A 1 244 ? -3.281 -0.567 17.003 1.00 93.00 244 ARG A N 1
ATOM 1878 C CA . ARG A 1 244 ? -2.708 -0.540 18.360 1.00 93.00 244 ARG A CA 1
ATOM 1879 C C . ARG A 1 244 ? -3.298 0.554 19.256 1.00 93.00 244 ARG A C 1
ATOM 1881 O O . ARG A 1 244 ? -2.595 1.126 20.094 1.00 93.00 244 ARG A O 1
ATOM 1888 N N . VAL A 1 245 ? -4.592 0.823 19.103 1.00 93.62 245 VAL A N 1
ATOM 1889 C CA . VAL A 1 245 ? -5.320 1.712 20.012 1.00 93.62 245 VAL A CA 1
ATOM 1890 C C . VAL A 1 245 ? -5.436 1.024 21.368 1.00 93.62 245 VAL A C 1
ATOM 1892 O O . VAL A 1 245 ? -5.855 -0.131 21.456 1.00 93.62 245 VAL A O 1
ATOM 1895 N N . LEU A 1 246 ? -5.017 1.698 22.434 1.00 90.44 246 LEU A N 1
ATOM 1896 C CA . LEU A 1 246 ? -5.104 1.140 23.778 1.00 90.44 246 LEU A CA 1
ATOM 1897 C C . LEU A 1 246 ? -6.577 0.988 24.190 1.00 90.44 246 LEU A C 1
ATOM 1899 O O . LEU A 1 246 ? -7.369 1.905 23.966 1.00 90.44 246 LEU A O 1
ATOM 1903 N N . PRO A 1 247 ? -6.961 -0.138 24.818 1.00 84.81 247 PRO A N 1
ATOM 1904 C CA . PRO A 1 247 ? -8.331 -0.340 25.263 1.00 84.81 247 PRO A CA 1
ATOM 1905 C C . PRO A 1 247 ? -8.724 0.682 26.335 1.00 84.81 247 PRO A C 1
ATOM 1907 O O . PRO A 1 247 ? -7.938 1.022 27.231 1.00 84.81 247 PRO A O 1
ATOM 1910 N N . ALA A 1 248 ? -9.976 1.132 26.272 1.00 75.19 248 ALA A N 1
ATOM 1911 C CA . ALA A 1 248 ? -10.563 1.971 27.305 1.00 75.19 248 ALA A CA 1
ATOM 1912 C C . ALA A 1 248 ? -10.756 1.167 28.606 1.00 75.19 248 ALA A C 1
ATOM 1914 O O . ALA A 1 248 ? -11.278 0.053 28.587 1.00 75.19 248 ALA A O 1
ATOM 1915 N N . GLY A 1 249 ? -10.382 1.748 29.750 1.00 68.44 249 GLY A N 1
ATOM 1916 C CA . GLY A 1 249 ? -10.802 1.254 31.070 1.00 68.44 249 GLY A CA 1
ATOM 1917 C C . GLY A 1 249 ? -9.836 0.345 31.839 1.00 68.44 249 GLY A C 1
ATOM 1918 O O . GLY A 1 249 ? -10.197 -0.100 32.928 1.00 68.44 249 GLY A O 1
ATOM 1919 N N . ASP A 1 250 ? -8.618 0.092 31.357 1.00 63.19 250 ASP A N 1
ATOM 1920 C CA . ASP A 1 250 ? -7.606 -0.597 32.170 1.00 63.19 250 ASP A CA 1
ATOM 1921 C C . ASP A 1 250 ? -6.998 0.384 33.204 1.00 63.19 250 ASP A C 1
ATOM 1923 O O . ASP A 1 250 ? -6.378 1.379 32.839 1.00 63.19 250 ASP A O 1
ATOM 1927 N N . GLN A 1 251 ? -7.196 0.152 34.508 1.00 61.72 251 GLN A N 1
ATOM 1928 C CA . GLN A 1 251 ? -6.856 1.091 35.607 1.00 61.72 251 GLN A CA 1
ATOM 1929 C C . GLN A 1 251 ? -5.351 1.190 35.911 1.00 61.72 251 GLN A C 1
ATOM 1931 O O . GLN A 1 251 ? -4.925 1.494 37.027 1.00 61.72 251 GLN A O 1
ATOM 1936 N N . SER A 1 252 ? -4.528 0.867 34.927 1.00 68.81 252 SER A N 1
ATOM 1937 C CA . SER A 1 252 ? -3.096 0.826 35.072 1.00 68.81 252 SER A CA 1
ATOM 1938 C C . SER A 1 252 ? -2.470 2.208 34.894 1.00 68.81 252 SER A C 1
ATOM 1940 O O . SER A 1 252 ? -2.407 2.722 33.778 1.00 68.81 252 SER A O 1
ATOM 1942 N N . SER A 1 253 ? -1.919 2.759 35.979 1.00 74.81 253 SER A N 1
ATOM 1943 C CA . SER A 1 253 ? -1.306 4.093 35.981 1.00 74.81 253 SER A CA 1
ATOM 19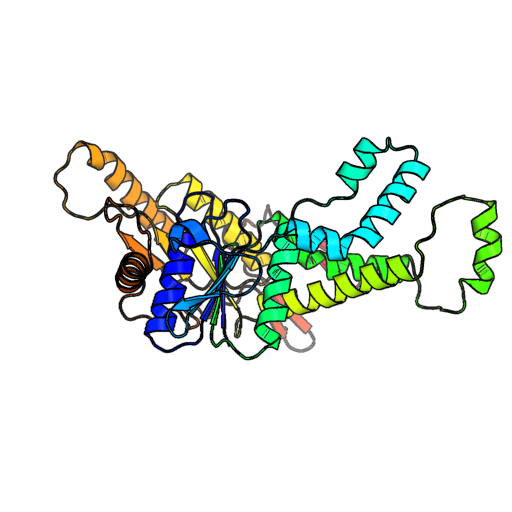44 C C . SER A 1 253 ? -0.069 4.223 35.087 1.00 74.81 253 SER A C 1
ATOM 1946 O O . SER A 1 253 ? 0.363 5.331 34.791 1.00 74.81 253 SER A O 1
ATOM 1948 N N . TRP A 1 254 ? 0.547 3.109 34.668 1.00 81.38 254 TRP A N 1
ATOM 1949 C CA . TRP A 1 254 ? 1.711 3.153 33.773 1.00 81.38 254 TRP A CA 1
ATOM 1950 C C . TRP A 1 254 ? 1.334 3.462 32.317 1.00 81.38 254 TRP A C 1
ATOM 1952 O O . TRP A 1 254 ? 2.190 3.911 31.559 1.00 81.38 254 TRP A O 1
ATOM 1962 N N . LEU A 1 255 ? 0.073 3.230 31.926 1.00 83.69 255 LEU A N 1
ATOM 1963 C CA . LEU A 1 255 ? -0.428 3.486 30.570 1.00 83.69 255 LEU A CA 1
ATOM 1964 C C . LEU A 1 255 ? -1.048 4.873 30.404 1.00 83.69 255 LEU A C 1
ATOM 1966 O O . LEU A 1 255 ? -1.346 5.254 29.275 1.00 83.69 255 LEU A O 1
ATOM 1970 N N . ASP A 1 256 ? -1.247 5.625 31.485 1.00 85.56 256 ASP A N 1
ATOM 1971 C CA . ASP A 1 256 ? -2.001 6.881 31.444 1.00 85.56 256 ASP A CA 1
ATOM 1972 C C . ASP A 1 256 ? -1.354 7.910 30.508 1.00 85.56 256 ASP A C 1
ATOM 1974 O O . ASP A 1 256 ? -2.025 8.433 29.621 1.00 85.56 256 ASP A O 1
ATOM 1978 N N . GLU A 1 257 ? -0.033 8.104 30.591 1.00 87.25 257 GLU A N 1
ATOM 1979 C CA . GLU A 1 257 ? 0.693 9.008 29.681 1.00 87.25 257 GLU A CA 1
ATOM 1980 C C . GLU A 1 257 ? 0.575 8.576 28.209 1.00 87.25 257 GLU A C 1
ATOM 1982 O O . GLU A 1 257 ? 0.477 9.409 27.303 1.00 87.25 257 GLU A O 1
ATOM 1987 N N . TRP A 1 258 ? 0.561 7.264 27.954 1.00 88.62 258 TRP A N 1
ATOM 1988 C CA . TRP A 1 258 ? 0.392 6.723 26.607 1.00 88.62 258 TRP A CA 1
ATOM 1989 C C . TRP A 1 258 ? -1.030 6.943 26.098 1.00 88.62 258 TRP A C 1
ATOM 1991 O O . TRP A 1 258 ? -1.190 7.310 24.937 1.00 88.62 258 TRP A O 1
ATOM 2001 N N . ARG A 1 259 ? -2.052 6.785 26.946 1.00 88.62 259 ARG A N 1
ATOM 2002 C CA . ARG A 1 259 ? -3.448 7.065 26.584 1.00 88.62 259 ARG A CA 1
ATOM 2003 C C . ARG A 1 259 ? -3.674 8.534 26.288 1.00 88.62 259 ARG A C 1
ATOM 2005 O O . ARG A 1 259 ? -4.189 8.840 25.223 1.00 88.62 259 ARG A O 1
ATOM 2012 N N . GLU A 1 260 ? -3.215 9.433 27.153 1.00 89.81 260 GLU A N 1
ATOM 2013 C CA . GLU A 1 260 ? -3.329 10.879 26.920 1.00 89.81 260 GLU A CA 1
ATOM 2014 C C . GLU A 1 260 ? -2.606 11.313 25.634 1.00 89.81 260 GLU A C 1
ATOM 2016 O O . GLU A 1 260 ? -3.017 12.248 24.943 1.00 89.81 260 GLU A O 1
ATOM 2021 N N . SER A 1 261 ? -1.493 10.654 25.300 1.00 92.06 261 SER A N 1
ATOM 2022 C CA . SER A 1 261 ? -0.805 10.851 24.023 1.00 92.06 261 SER A CA 1
ATOM 2023 C C . SER A 1 261 ? -1.620 10.305 22.846 1.00 92.06 261 SER A C 1
ATOM 2025 O O . SER A 1 261 ? -1.791 11.008 21.849 1.00 92.06 261 SER A O 1
ATOM 2027 N N . GLN A 1 262 ? -2.163 9.087 22.960 1.00 94.12 262 GLN A N 1
ATOM 2028 C CA . GLN A 1 262 ? -2.993 8.484 21.918 1.00 94.12 262 GLN A CA 1
ATOM 2029 C C . GLN A 1 262 ? -4.277 9.276 21.676 1.00 94.12 262 GLN A C 1
ATOM 2031 O O . GLN A 1 262 ? -4.604 9.495 20.521 1.00 94.12 262 GLN A O 1
ATOM 2036 N N . GLU A 1 263 ? -4.967 9.762 22.707 1.00 93.69 263 GLU A N 1
ATOM 2037 C CA . GLU A 1 263 ? -6.182 10.578 22.569 1.00 93.69 263 GLU A CA 1
ATOM 2038 C C . GLU A 1 263 ? -5.915 11.845 21.747 1.00 93.69 263 GLU A C 1
ATOM 2040 O O . GLU A 1 263 ? -6.594 12.089 20.750 1.00 93.69 263 GLU A O 1
ATOM 2045 N N . ARG A 1 264 ? -4.847 12.589 22.072 1.00 95.50 264 ARG A N 1
ATOM 2046 C CA . ARG A 1 264 ? -4.422 13.758 21.279 1.00 95.50 264 ARG A CA 1
ATOM 2047 C C . ARG A 1 264 ? -4.072 13.385 19.838 1.00 95.50 264 ARG A C 1
ATOM 2049 O O . ARG A 1 264 ? -4.436 14.092 18.902 1.00 95.50 264 ARG A O 1
ATOM 2056 N N . ASN A 1 265 ? -3.373 12.269 19.647 1.00 97.00 265 ASN A N 1
ATOM 2057 C CA . ASN A 1 265 ? -2.993 11.786 18.321 1.00 97.00 265 ASN A CA 1
ATOM 2058 C C . ASN A 1 265 ? -4.209 11.285 17.516 1.00 97.00 265 ASN A C 1
ATOM 2060 O O . ASN A 1 265 ? -4.241 11.450 16.301 1.00 97.00 265 ASN A O 1
ATOM 2064 N N . LEU A 1 266 ? -5.229 10.717 18.161 1.00 96.81 266 LEU A N 1
ATOM 2065 C CA . LEU A 1 266 ? -6.487 10.305 17.533 1.00 96.81 266 LEU A CA 1
ATOM 2066 C C . LEU A 1 266 ? -7.294 11.519 17.062 1.00 96.81 266 LEU A C 1
ATOM 2068 O O . LEU A 1 266 ? -7.813 11.507 15.947 1.00 96.81 266 LEU A O 1
ATOM 2072 N N . GLU A 1 267 ? -7.347 12.593 17.853 1.00 96.56 267 GLU A N 1
ATOM 2073 C CA . GLU A 1 267 ? -7.929 13.873 17.422 1.00 96.56 267 GLU A CA 1
ATOM 2074 C C . GLU A 1 267 ? -7.176 14.459 16.218 1.00 96.56 267 GLU A C 1
ATOM 2076 O O . GLU A 1 267 ? -7.784 14.945 15.255 1.00 96.56 267 GLU A O 1
ATOM 2081 N N . GLU A 1 268 ? -5.844 14.375 16.239 1.00 96.56 268 GLU A N 1
ATOM 2082 C CA . GLU A 1 268 ? -4.999 14.808 15.132 1.00 96.56 268 GLU A CA 1
ATOM 2083 C C . GLU A 1 268 ? -5.260 13.985 13.858 1.00 96.56 268 GLU A C 1
ATOM 2085 O O . GLU A 1 268 ? -5.383 14.561 12.771 1.00 96.56 268 GLU A O 1
ATOM 2090 N N . ILE A 1 269 ? -5.387 12.660 13.970 1.00 97.06 269 ILE A N 1
ATOM 2091 C CA . ILE A 1 269 ? -5.746 11.763 12.860 1.00 97.06 269 ILE A CA 1
ATOM 2092 C C . ILE A 1 269 ? -7.131 12.121 12.323 1.00 97.06 269 ILE A C 1
ATOM 2094 O O . ILE A 1 269 ? -7.275 12.343 11.120 1.00 97.06 269 ILE A O 1
ATOM 2098 N N . SER A 1 270 ? -8.118 12.267 13.208 1.00 96.44 270 SER A N 1
ATOM 2099 C CA . SER A 1 270 ? -9.488 12.630 12.847 1.00 96.44 270 SER A CA 1
ATOM 2100 C C . SER A 1 270 ? -9.535 13.932 12.047 1.00 96.44 270 SER A C 1
ATOM 2102 O O . SER A 1 270 ? -10.128 13.985 10.971 1.00 96.44 270 SER A O 1
ATOM 2104 N N . THR A 1 271 ? -8.804 14.954 12.499 1.00 94.81 271 THR A N 1
ATOM 2105 C CA . THR A 1 271 ? -8.690 16.240 11.795 1.00 94.81 271 THR A CA 1
ATOM 2106 C C . THR A 1 271 ? -7.975 16.097 10.450 1.00 94.81 271 THR A C 1
ATOM 2108 O O . THR A 1 271 ? -8.388 16.693 9.457 1.00 94.81 271 THR A O 1
ATOM 2111 N N . SER A 1 272 ? -6.903 15.305 10.400 1.00 94.44 272 SER A N 1
ATOM 2112 C CA . SER A 1 272 ? -6.081 15.145 9.193 1.00 94.44 272 SER A CA 1
ATOM 2113 C C . SER A 1 272 ? -6.814 14.398 8.086 1.00 94.44 272 SER A C 1
ATOM 2115 O O . SER A 1 272 ? -6.690 14.745 6.915 1.00 94.44 272 SER A O 1
ATOM 2117 N N . PHE A 1 273 ? -7.578 13.374 8.457 1.00 94.19 273 PHE A N 1
ATOM 2118 C CA . PHE A 1 273 ? -8.201 12.433 7.534 1.00 94.19 273 PHE A CA 1
ATOM 2119 C C . PHE A 1 273 ? -9.732 12.472 7.618 1.00 94.19 273 PHE A C 1
ATOM 2121 O O . PHE A 1 273 ? -10.387 11.499 7.271 1.00 94.19 273 PHE A O 1
ATOM 2128 N N . GLY A 1 274 ? -10.333 13.583 8.056 1.00 88.31 274 GLY A N 1
ATOM 2129 C CA . GLY A 1 274 ? -11.777 13.679 8.333 1.00 88.31 274 GLY A CA 1
ATOM 2130 C C . GLY A 1 274 ? -12.713 13.443 7.135 1.00 88.31 274 GLY A C 1
ATOM 2131 O O . GLY A 1 274 ? -13.911 13.268 7.324 1.00 88.31 274 GLY A O 1
ATOM 2132 N N . GLY A 1 275 ? -12.188 13.421 5.905 1.00 87.75 275 GLY A N 1
ATOM 2133 C CA . GLY A 1 275 ? -12.923 13.047 4.685 1.00 87.75 275 GLY A CA 1
ATOM 2134 C C . GLY A 1 275 ? -12.752 11.584 4.256 1.00 87.75 275 GLY A C 1
ATOM 2135 O O . GLY A 1 275 ? -13.237 11.195 3.193 1.00 87.75 275 GLY A O 1
ATOM 2136 N N . ILE A 1 276 ? -12.027 10.791 5.042 1.00 94.19 276 ILE A N 1
ATOM 2137 C CA . ILE A 1 276 ? -11.695 9.396 4.769 1.00 94.19 276 ILE A CA 1
ATOM 2138 C C . ILE A 1 276 ? -12.192 8.567 5.960 1.00 94.19 276 ILE A C 1
ATOM 2140 O O . ILE A 1 276 ? -11.885 8.929 7.095 1.00 94.19 276 ILE A O 1
ATOM 2144 N N . PRO A 1 277 ? -12.954 7.482 5.741 1.00 95.88 277 PRO A N 1
ATOM 2145 C CA . PRO A 1 277 ? -13.351 6.561 6.804 1.00 95.88 277 PRO A CA 1
ATOM 2146 C C . PRO A 1 277 ? -12.169 6.057 7.639 1.00 95.88 277 PRO A C 1
ATOM 2148 O O . PRO A 1 277 ? -11.106 5.740 7.099 1.00 95.88 277 PRO A O 1
ATOM 2151 N N . GLN A 1 278 ? -12.367 5.982 8.956 1.00 96.25 278 GLN A N 1
ATOM 2152 C CA . GLN A 1 278 ? -11.332 5.633 9.930 1.00 96.25 278 GLN A CA 1
ATOM 2153 C C . GLN A 1 278 ? -11.792 4.439 10.762 1.00 96.25 278 GLN A C 1
ATOM 2155 O O . GLN A 1 278 ? -12.899 4.456 11.293 1.00 96.25 278 GLN A O 1
ATOM 2160 N N . PHE A 1 279 ? -10.933 3.430 10.885 1.00 97.12 279 PHE A N 1
ATOM 2161 C CA . PHE A 1 279 ? -11.225 2.172 11.569 1.00 97.12 279 PHE A CA 1
ATOM 2162 C C . PHE A 1 279 ? -10.199 1.932 12.668 1.00 97.12 279 PHE A C 1
ATOM 2164 O O . PHE A 1 279 ? -8.999 1.905 12.394 1.00 97.12 279 PHE A O 1
ATOM 2171 N N . CYS A 1 280 ? -10.648 1.765 13.908 1.00 95.50 280 CYS A N 1
ATOM 2172 C CA . CYS A 1 280 ? -9.763 1.601 15.057 1.00 95.50 280 CYS A CA 1
ATOM 2173 C C . CYS A 1 280 ? -9.587 0.121 15.398 1.00 95.50 280 CYS A C 1
ATOM 2175 O O . CYS A 1 280 ? -10.539 -0.551 15.776 1.00 95.50 280 CYS A O 1
ATOM 2177 N N . ALA A 1 281 ? -8.350 -0.362 15.348 1.00 94.25 281 ALA A N 1
ATOM 2178 C CA . ALA A 1 281 ? -7.983 -1.688 15.821 1.00 94.25 281 ALA A CA 1
ATOM 2179 C C . ALA A 1 281 ? -7.435 -1.597 17.254 1.00 94.25 281 ALA A C 1
ATOM 2181 O O . ALA A 1 281 ? -6.376 -1.006 17.508 1.00 94.25 281 ALA A O 1
ATOM 2182 N N . THR A 1 282 ? -8.162 -2.199 18.197 1.00 90.19 282 THR A N 1
ATOM 2183 C CA . THR A 1 282 ? -7.776 -2.219 19.614 1.00 90.19 282 THR A CA 1
ATOM 2184 C C . THR A 1 282 ? -6.607 -3.181 19.844 1.00 90.19 282 THR A C 1
ATOM 2186 O O . THR A 1 282 ? -6.538 -4.264 19.264 1.00 90.19 282 THR A O 1
ATOM 2189 N N . HIS A 1 283 ? -5.663 -2.808 20.708 1.00 84.38 283 HIS A N 1
ATOM 2190 C CA . HIS A 1 283 ? -4.535 -3.661 21.058 1.00 84.38 283 HIS A CA 1
ATOM 2191 C C . HIS A 1 283 ? -4.966 -4.792 22.007 1.00 84.38 283 HIS A C 1
ATOM 2193 O O . HIS A 1 283 ? -5.127 -4.579 23.206 1.00 84.38 283 HIS A O 1
ATOM 2199 N N . GLY A 1 284 ? -5.104 -6.010 21.474 1.00 76.62 284 GLY A N 1
ATOM 2200 C CA . GLY A 1 284 ? -5.523 -7.203 22.228 1.00 76.62 284 GLY A CA 1
ATOM 2201 C C . GLY A 1 284 ? -4.468 -7.822 23.161 1.00 76.62 284 GLY A C 1
ATOM 2202 O O . GLY A 1 284 ? -4.723 -8.867 23.753 1.00 76.62 284 GLY A O 1
ATOM 2203 N N . GLY A 1 285 ? -3.273 -7.229 23.284 1.00 79.31 285 GLY A N 1
ATOM 2204 C CA . GLY A 1 285 ? -2.215 -7.666 24.213 1.00 79.31 285 GLY A CA 1
ATOM 2205 C C . GLY A 1 285 ? -1.496 -8.979 23.860 1.00 79.31 285 GLY A C 1
ATOM 2206 O O . GLY A 1 285 ? -0.568 -9.372 24.565 1.00 79.31 285 GLY A O 1
ATOM 2207 N N . ALA A 1 286 ? -1.884 -9.645 22.774 1.00 84.06 286 ALA A N 1
ATOM 2208 C CA . ALA A 1 286 ? -1.233 -10.838 22.243 1.00 84.06 286 ALA A CA 1
ATOM 2209 C C . ALA A 1 286 ? -0.934 -10.674 20.749 1.00 84.06 286 ALA A C 1
ATOM 2211 O O . ALA A 1 286 ? -1.563 -9.869 20.059 1.00 84.06 286 ALA A O 1
ATOM 2212 N N . GLU A 1 287 ? 0.014 -11.462 20.245 1.00 86.56 287 GLU A N 1
ATOM 2213 C CA . GLU A 1 287 ? 0.275 -11.526 18.810 1.00 86.56 287 GLU A CA 1
ATOM 2214 C C . GLU A 1 287 ? -0.917 -12.131 18.055 1.00 86.56 287 GLU A C 1
ATOM 2216 O O . GLU A 1 287 ? -1.553 -13.104 18.494 1.00 86.56 287 GLU A O 1
ATOM 2221 N N . ILE A 1 288 ? -1.206 -11.530 16.902 1.00 92.31 288 ILE A N 1
ATOM 2222 C CA . ILE A 1 288 ? -2.313 -11.885 16.017 1.00 92.31 288 ILE A CA 1
ATOM 2223 C C . ILE A 1 288 ? -1.735 -12.754 14.905 1.00 92.31 288 ILE A C 1
ATOM 2225 O O . ILE A 1 288 ? -1.359 -12.258 13.844 1.00 92.31 288 ILE A O 1
ATOM 2229 N N . LEU A 1 289 ? -1.603 -14.043 15.206 1.00 93.44 289 LEU A N 1
ATOM 2230 C CA . LEU A 1 289 ? -1.034 -15.047 14.313 1.00 93.44 289 LEU A CA 1
ATOM 2231 C C . LEU A 1 289 ? -2.036 -16.170 14.068 1.00 93.44 289 LEU A C 1
ATOM 2233 O O . LEU A 1 289 ? -2.769 -16.580 14.975 1.00 93.44 289 LEU A O 1
ATOM 2237 N N . GLY A 1 290 ? -2.001 -16.694 12.851 1.00 94.56 290 GLY A N 1
ATOM 2238 C CA . GLY A 1 290 ? -2.841 -17.780 12.380 1.00 94.56 290 GLY A CA 1
ATOM 2239 C C . GLY A 1 290 ? -4.230 -17.320 11.916 1.00 94.56 290 GLY A C 1
ATOM 2240 O O . GLY A 1 290 ? -4.725 -16.270 12.348 1.00 94.56 290 GLY A O 1
ATOM 2241 N N . PRO A 1 291 ? -4.892 -18.114 11.055 1.00 94.31 291 PRO A N 1
ATOM 2242 C CA . PRO A 1 291 ? -6.111 -17.686 10.374 1.00 94.31 291 PRO A CA 1
ATOM 2243 C C . PRO A 1 291 ? -7.261 -17.276 11.301 1.00 94.31 291 PRO A C 1
ATOM 2245 O O . PRO A 1 291 ? -7.947 -16.289 11.043 1.00 94.31 291 PRO A O 1
ATOM 2248 N N . ASP A 1 292 ? -7.448 -17.985 12.416 1.00 93.56 292 ASP A N 1
ATOM 2249 C CA . ASP A 1 292 ? -8.564 -17.721 13.328 1.00 93.56 292 ASP A CA 1
ATOM 2250 C C . ASP A 1 292 ? -8.429 -16.387 14.066 1.00 93.56 292 ASP A C 1
ATOM 2252 O O . ASP A 1 292 ? -9.383 -15.610 14.090 1.00 93.56 292 ASP A O 1
ATOM 2256 N N . ARG A 1 293 ? -7.242 -16.076 14.607 1.00 94.50 293 ARG A N 1
ATOM 2257 C CA . ARG A 1 293 ? -7.001 -14.792 15.288 1.00 94.50 293 ARG A CA 1
ATOM 2258 C C . ARG A 1 293 ? -7.015 -13.620 14.320 1.00 94.50 293 ARG A C 1
ATOM 2260 O O . ARG A 1 293 ? -7.494 -12.547 14.669 1.00 94.50 293 ARG A O 1
ATOM 2267 N N . LEU A 1 294 ? -6.489 -13.818 13.113 1.00 96.06 294 LEU A N 1
ATOM 2268 C CA . LEU A 1 294 ? -6.543 -12.811 12.058 1.00 96.06 294 LEU A CA 1
ATOM 2269 C C . LEU A 1 294 ? -7.993 -12.512 11.657 1.00 96.06 294 LEU A C 1
ATOM 2271 O O . LEU A 1 294 ? -8.367 -11.350 11.537 1.00 96.06 294 LEU A O 1
ATOM 2275 N N . ALA A 1 295 ? -8.832 -13.536 11.499 1.00 93.06 295 ALA A N 1
ATOM 2276 C CA . ALA A 1 295 ? -10.239 -13.341 11.173 1.00 93.06 295 ALA A CA 1
ATOM 2277 C C . ALA A 1 295 ? -11.031 -12.667 12.308 1.00 93.06 295 ALA A C 1
ATOM 2279 O O . ALA A 1 295 ? -11.887 -11.832 12.023 1.00 93.06 295 ALA A O 1
ATOM 2280 N N . GLU A 1 296 ? -10.739 -12.993 13.573 1.00 92.56 296 GLU A N 1
ATOM 2281 C CA . GLU A 1 296 ? -11.310 -12.307 14.743 1.00 92.56 296 GLU A CA 1
ATOM 2282 C C . GLU A 1 296 ? -10.919 -10.823 14.747 1.00 92.56 296 GLU A C 1
ATOM 2284 O O . GLU A 1 296 ? -11.792 -9.958 14.761 1.00 92.56 296 GLU A O 1
ATOM 2289 N N . PHE A 1 297 ? -9.625 -10.522 14.584 1.00 95.62 297 PHE A N 1
ATOM 2290 C CA . PHE A 1 297 ? -9.131 -9.148 14.465 1.00 95.62 297 PHE A CA 1
ATOM 2291 C C . PHE A 1 297 ? -9.814 -8.369 13.334 1.00 95.62 297 PHE A C 1
ATOM 2293 O O . PHE A 1 297 ? -10.186 -7.213 13.518 1.00 95.62 297 PHE A O 1
ATOM 2300 N N . ALA A 1 298 ? -10.000 -8.983 12.163 1.00 95.81 298 ALA A N 1
ATOM 2301 C CA . ALA A 1 298 ? -10.697 -8.338 11.054 1.00 95.81 298 ALA A CA 1
ATOM 2302 C C . ALA A 1 298 ? -12.182 -8.108 11.338 1.00 95.81 298 ALA A C 1
ATOM 2304 O O . ALA A 1 298 ? -12.724 -7.091 10.916 1.00 95.81 298 ALA A O 1
ATOM 2305 N N . SER A 1 299 ? -12.843 -9.049 12.016 1.00 93.50 299 SER A N 1
ATOM 2306 C CA . SER A 1 299 ? -14.249 -8.903 12.395 1.00 93.50 299 SER A CA 1
ATOM 2307 C C . SER A 1 299 ? -14.449 -7.708 13.324 1.00 93.50 299 SER A C 1
ATOM 2309 O O . SER A 1 299 ? -15.403 -6.960 13.138 1.00 93.50 299 SER A O 1
ATOM 2311 N N . ASP A 1 300 ? -13.541 -7.509 14.279 1.00 93.69 300 ASP A N 1
ATOM 2312 C CA . ASP A 1 300 ? -13.571 -6.354 15.180 1.00 93.69 300 ASP A CA 1
ATOM 2313 C C . ASP A 1 300 ? -13.208 -5.054 14.453 1.00 93.69 300 ASP A C 1
ATOM 2315 O O . ASP A 1 300 ? -13.786 -4.010 14.727 1.00 93.69 300 ASP A O 1
ATOM 2319 N N . LEU A 1 301 ? -12.257 -5.109 13.514 1.00 95.88 301 LEU A N 1
ATOM 2320 C CA . LEU A 1 301 ? -11.805 -3.936 12.766 1.00 95.88 301 LEU A CA 1
ATOM 2321 C C . LEU A 1 301 ? -12.872 -3.393 11.806 1.00 95.88 301 LEU A C 1
ATOM 2323 O O . LEU A 1 301 ? -13.048 -2.180 11.708 1.00 95.88 301 LEU A O 1
ATOM 2327 N N . TRP A 1 302 ? -13.517 -4.278 11.042 1.00 95.38 302 TRP A N 1
ATOM 2328 C CA . TRP A 1 302 ? -14.467 -3.892 9.995 1.00 95.38 302 TRP A CA 1
ATOM 2329 C C . TRP A 1 302 ? -15.910 -3.825 10.501 1.00 95.38 302 TRP A C 1
ATOM 2331 O O . TRP A 1 302 ? -16.739 -3.165 9.879 1.00 95.38 302 TRP A O 1
ATOM 2341 N N . GLU A 1 303 ? -16.208 -4.457 11.639 1.00 90.25 303 GLU A N 1
ATOM 2342 C CA . GLU A 1 303 ? -17.536 -4.539 12.247 1.00 90.25 303 GLU A CA 1
ATOM 2343 C C . GLU A 1 303 ? -18.623 -4.971 11.242 1.00 90.25 303 GLU A C 1
ATOM 2345 O O . GLU A 1 303 ? -18.797 -6.157 10.968 1.00 90.25 303 GLU A O 1
ATOM 2350 N N . SER A 1 304 ? -19.375 -4.007 10.702 1.00 89.19 304 SER A N 1
ATOM 2351 C CA . SER A 1 304 ? -20.459 -4.225 9.735 1.00 89.19 304 SER A CA 1
ATOM 2352 C C . SER A 1 304 ? -20.160 -3.700 8.328 1.00 89.19 304 SER A C 1
ATOM 2354 O O . SER A 1 304 ? -20.967 -3.903 7.421 1.00 89.19 304 SER A O 1
ATOM 2356 N N . GLU A 1 305 ? -19.018 -3.041 8.139 1.00 94.06 305 GLU A N 1
ATOM 2357 C CA . GLU A 1 305 ? -18.582 -2.528 6.844 1.00 94.06 305 GLU A CA 1
ATOM 2358 C C . GLU A 1 305 ? -18.019 -3.665 5.983 1.00 94.06 305 GLU A C 1
ATOM 2360 O O . GLU A 1 305 ? -17.302 -4.533 6.476 1.00 94.06 305 GLU A O 1
ATOM 2365 N N . ASP A 1 306 ? -18.320 -3.663 4.681 1.00 94.75 306 ASP A N 1
ATOM 2366 C CA . ASP A 1 306 ? -17.731 -4.618 3.736 1.00 94.75 306 ASP A CA 1
ATOM 2367 C C . ASP A 1 306 ? -16.375 -4.076 3.251 1.00 94.75 306 ASP A C 1
ATOM 2369 O O . ASP A 1 306 ? -16.335 -3.128 2.455 1.00 94.75 306 ASP A O 1
ATOM 2373 N N . PRO A 1 307 ? -15.238 -4.675 3.653 1.00 95.00 307 PRO A N 1
ATOM 2374 C CA . PRO A 1 307 ? -13.937 -4.188 3.234 1.00 95.00 307 PRO A CA 1
ATOM 2375 C C . PRO A 1 307 ? -13.650 -4.435 1.750 1.00 95.00 307 PRO A C 1
ATOM 2377 O O . PRO A 1 307 ? -12.597 -4.011 1.290 1.00 95.00 307 PRO A O 1
ATOM 2380 N N . SER A 1 308 ? -14.517 -5.078 0.969 1.00 94.69 308 SER A N 1
ATOM 2381 C CA . SER A 1 308 ? -14.381 -5.137 -0.492 1.00 94.69 308 SER A CA 1
ATOM 2382 C C . SER A 1 308 ? -14.974 -3.919 -1.202 1.00 94.69 308 SER A C 1
ATOM 2384 O O . SER A 1 308 ? -14.689 -3.712 -2.382 1.00 94.69 308 SER A O 1
ATOM 2386 N N . GLU A 1 309 ? -15.746 -3.083 -0.504 1.00 94.19 309 GLU A N 1
ATOM 2387 C CA . GLU A 1 309 ? -16.374 -1.891 -1.069 1.00 94.19 309 GLU A CA 1
ATOM 2388 C C . GLU A 1 309 ? -15.413 -0.698 -1.175 1.00 94.19 309 GLU A C 1
ATOM 2390 O O . GLU A 1 309 ? -14.260 -0.716 -0.735 1.00 94.19 309 GLU A O 1
ATOM 2395 N N . ARG A 1 310 ? -15.839 0.324 -1.924 1.00 92.50 310 ARG A N 1
ATOM 2396 C CA . ARG A 1 310 ? -15.092 1.580 -2.083 1.00 92.50 310 ARG A 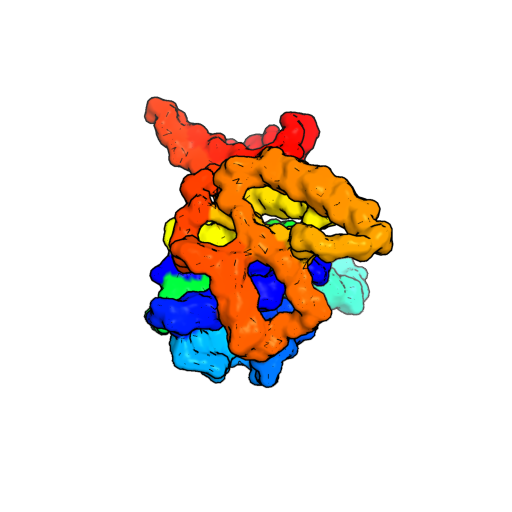CA 1
ATOM 2397 C C . ARG A 1 310 ? -15.571 2.537 -1.000 1.00 92.50 310 ARG A C 1
ATOM 2399 O O . ARG A 1 310 ? -16.670 3.076 -1.104 1.00 92.50 310 ARG A O 1
ATOM 2406 N N . LEU A 1 311 ? -14.746 2.735 0.024 1.00 92.75 311 LEU A N 1
ATOM 2407 C CA . LEU A 1 311 ? -15.178 3.366 1.278 1.00 92.75 311 LEU A CA 1
ATOM 2408 C C . LEU A 1 311 ? -15.198 4.904 1.205 1.00 92.75 311 LEU A C 1
ATOM 2410 O O . LEU A 1 311 ? -15.934 5.562 1.933 1.00 92.75 311 LEU A O 1
ATOM 2414 N N . SER A 1 312 ? -14.473 5.496 0.254 1.00 88.94 312 SER A N 1
ATOM 2415 C CA . SER A 1 312 ? -14.525 6.928 -0.056 1.00 88.94 312 SER A CA 1
ATOM 2416 C C . SER A 1 312 ? -14.680 7.153 -1.552 1.00 88.94 312 SER A C 1
ATOM 2418 O O . SER A 1 312 ? -14.183 6.379 -2.367 1.00 88.94 312 SER A O 1
ATOM 2420 N N . GLN A 1 313 ? -15.337 8.247 -1.944 1.00 82.44 313 GLN A N 1
ATOM 2421 C CA . GLN A 1 313 ? -15.463 8.637 -3.351 1.00 82.44 313 GLN A CA 1
ATOM 2422 C C . GLN A 1 313 ? -14.546 9.788 -3.771 1.00 82.44 313 GLN A C 1
ATOM 2424 O O . GLN A 1 313 ? -14.534 10.139 -4.955 1.00 82.44 313 GLN A O 1
ATOM 2429 N N . VAL A 1 314 ? -13.774 10.348 -2.835 1.00 80.06 314 VAL A N 1
ATOM 2430 C CA . VAL A 1 314 ? -12.887 11.490 -3.079 1.00 80.06 314 VAL A CA 1
ATOM 2431 C C . VAL A 1 314 ? -11.828 11.103 -4.106 1.00 80.06 314 VAL A C 1
ATOM 2433 O O . VAL A 1 314 ? -11.005 10.226 -3.858 1.00 80.06 314 VAL A O 1
ATOM 2436 N N . LYS A 1 315 ? -11.867 11.741 -5.280 1.00 83.31 315 LYS A N 1
ATOM 2437 C CA . LYS A 1 315 ? -10.878 11.510 -6.333 1.00 83.31 315 LYS A CA 1
ATOM 2438 C C . LYS A 1 315 ? -9.670 12.421 -6.108 1.00 83.31 315 LYS A C 1
ATOM 2440 O O . LYS A 1 315 ? -9.868 13.631 -5.997 1.00 83.31 315 LYS A O 1
ATOM 2445 N N . PRO A 1 316 ? -8.445 11.875 -6.088 1.00 88.00 316 PRO A N 1
ATOM 2446 C CA . PRO A 1 316 ? -7.239 12.679 -5.925 1.00 88.00 316 PRO A CA 1
ATOM 2447 C C . PRO A 1 316 ? -6.939 13.528 -7.164 1.00 88.00 316 PRO A C 1
ATOM 2449 O O . PRO A 1 316 ? -6.379 14.611 -7.048 1.00 88.00 316 PRO A O 1
ATOM 2452 N N . MET A 1 317 ? -7.347 13.069 -8.348 1.00 88.94 317 MET A N 1
ATOM 2453 C CA . MET A 1 317 ? -7.163 13.774 -9.610 1.00 88.94 317 MET A CA 1
ATOM 2454 C C . MET A 1 317 ? -8.436 13.715 -10.448 1.00 88.94 317 MET A C 1
ATOM 2456 O O . MET A 1 317 ? -9.148 12.707 -10.472 1.00 88.94 317 MET A O 1
ATOM 2460 N N . SER A 1 318 ? -8.739 14.804 -11.148 1.00 89.06 318 SER A N 1
ATOM 2461 C CA . SER A 1 318 ? -9.837 14.847 -12.110 1.00 89.06 318 SER A CA 1
ATOM 2462 C C . SER A 1 318 ? -9.557 15.838 -13.228 1.00 89.06 318 SER A C 1
ATOM 2464 O O . SER A 1 318 ? -8.947 16.881 -13.010 1.00 89.06 318 SER A O 1
ATOM 2466 N N . VAL A 1 319 ? -10.032 15.508 -14.425 1.00 90.19 319 VAL A N 1
ATOM 2467 C CA . VAL A 1 319 ? -10.035 16.412 -15.573 1.00 90.19 319 VAL A CA 1
ATOM 2468 C C . VAL A 1 319 ? -11.483 16.699 -15.927 1.00 90.19 319 VAL A C 1
ATOM 2470 O O . VAL A 1 319 ? -12.267 15.777 -16.159 1.00 90.19 319 VAL A O 1
A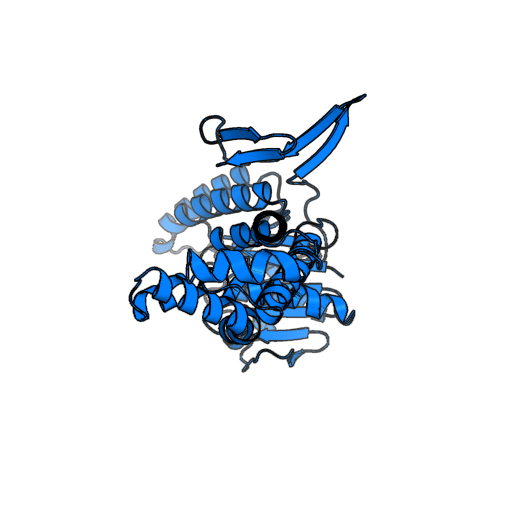TOM 2473 N N . ALA A 1 320 ? -11.845 17.975 -15.952 1.00 92.31 320 ALA A N 1
ATOM 2474 C CA . ALA A 1 320 ? -13.168 18.433 -16.343 1.00 92.31 320 ALA A CA 1
ATOM 2475 C C . ALA A 1 320 ? -13.051 19.404 -17.517 1.00 92.31 320 ALA A C 1
ATOM 2477 O O . ALA A 1 320 ? -12.097 20.171 -17.611 1.00 92.31 320 ALA A O 1
ATOM 2478 N N . ARG A 1 321 ? -14.026 19.373 -18.423 1.00 93.75 321 ARG A N 1
ATOM 2479 C CA . ARG A 1 321 ? -14.126 20.366 -19.492 1.00 93.75 321 ARG A CA 1
ATOM 2480 C C . ARG A 1 321 ? -14.803 21.622 -18.949 1.00 93.75 321 ARG A C 1
ATOM 2482 O O . ARG A 1 321 ? -15.881 21.513 -18.367 1.00 93.75 321 ARG A O 1
ATOM 2489 N N . ASP A 1 322 ? -14.209 22.782 -19.196 1.00 92.88 322 ASP A N 1
ATOM 2490 C CA . ASP A 1 322 ? -14.766 24.094 -18.867 1.00 92.88 322 ASP A CA 1
ATOM 2491 C C . ASP A 1 322 ? -14.868 24.932 -20.151 1.00 92.88 322 ASP A C 1
ATOM 2493 O O . ASP A 1 322 ? -13.911 25.550 -20.611 1.00 92.88 322 ASP A O 1
ATOM 2497 N N . GLY A 1 323 ? -16.026 24.861 -20.814 1.00 92.38 323 GLY A N 1
ATOM 2498 C CA . GLY A 1 323 ? -16.236 25.493 -22.120 1.00 92.38 323 GLY A CA 1
ATOM 2499 C C . GLY A 1 323 ? -15.362 24.891 -23.231 1.00 92.38 323 GLY A C 1
ATOM 2500 O O . GLY A 1 323 ? -15.569 23.744 -23.652 1.00 92.38 323 GLY A O 1
ATOM 2501 N N . GLU A 1 324 ? -14.427 25.686 -23.752 1.00 92.38 324 GLU A N 1
ATOM 2502 C CA . GLU A 1 324 ? -13.426 25.250 -24.740 1.00 92.38 324 GLU A CA 1
ATOM 2503 C C . GLU A 1 324 ? -12.141 24.712 -24.089 1.00 92.38 324 GLU A C 1
ATOM 2505 O O . GLU A 1 324 ? -11.374 24.026 -24.764 1.00 92.38 324 GLU A O 1
ATOM 2510 N N . ASP A 1 325 ? -11.956 24.942 -22.786 1.00 91.25 325 ASP A N 1
ATOM 2511 C CA . ASP A 1 325 ? -10.762 24.568 -22.034 1.00 91.25 325 ASP A CA 1
ATOM 2512 C C . ASP A 1 325 ? -10.949 23.256 -21.249 1.00 91.25 325 ASP A C 1
ATOM 2514 O O . ASP A 1 325 ? -12.058 22.734 -21.073 1.00 91.25 325 ASP A O 1
ATOM 2518 N N . PHE A 1 326 ? -9.835 22.717 -20.750 1.00 89.31 326 PHE A N 1
ATOM 2519 C CA . PHE A 1 326 ? -9.805 21.601 -19.807 1.00 89.31 326 PHE A CA 1
ATOM 2520 C C . PHE A 1 326 ? -9.146 22.041 -18.500 1.00 89.31 326 PHE A C 1
ATOM 2522 O O . PHE A 1 326 ? -8.090 22.671 -18.504 1.00 89.31 326 PHE A O 1
ATOM 2529 N N . VAL A 1 327 ? -9.758 21.669 -17.378 1.00 91.62 327 VAL A N 1
ATOM 2530 C CA . VAL A 1 327 ? -9.273 21.941 -16.026 1.00 91.62 327 VAL A CA 1
ATOM 2531 C C . VAL A 1 327 ? -8.823 20.630 -15.395 1.00 91.62 327 VAL A C 1
ATOM 2533 O O . VAL A 1 327 ? -9.639 19.740 -15.146 1.00 91.62 327 VAL A O 1
ATOM 2536 N N . LEU A 1 328 ? -7.524 20.526 -15.115 1.00 89.62 328 LEU A N 1
ATOM 2537 C CA . LEU A 1 328 ? -6.947 19.476 -14.279 1.00 89.62 328 LEU A CA 1
ATOM 2538 C C . LEU A 1 328 ? -6.991 19.932 -12.817 1.00 89.62 328 LEU A C 1
ATOM 2540 O O . LEU A 1 328 ? -6.410 20.952 -12.459 1.00 89.62 328 LEU A O 1
ATOM 2544 N N . SER A 1 329 ? -7.690 19.178 -11.974 1.00 91.38 329 SER A N 1
ATOM 2545 C CA . SER A 1 329 ? -7.752 19.386 -10.527 1.00 91.38 329 SER A CA 1
ATOM 2546 C C . SER A 1 329 ? -7.030 18.249 -9.817 1.00 91.38 329 SER A C 1
ATOM 2548 O O . SER A 1 329 ? -7.375 17.085 -10.024 1.00 91.38 329 SER A O 1
ATOM 2550 N N . ILE A 1 330 ? -6.054 18.594 -8.978 1.00 90.38 330 ILE A N 1
ATOM 2551 C CA . ILE A 1 330 ? -5.245 17.657 -8.191 1.00 90.38 330 ILE A CA 1
ATOM 2552 C C . ILE A 1 330 ? -5.402 18.024 -6.717 1.00 90.38 330 ILE A C 1
ATOM 2554 O O . ILE A 1 330 ? -5.178 19.171 -6.328 1.00 90.38 330 ILE A O 1
ATOM 2558 N N . ALA A 1 331 ? -5.793 17.058 -5.896 1.00 90.12 331 ALA A N 1
ATOM 2559 C CA . ALA A 1 331 ? -5.811 17.194 -4.453 1.00 90.12 331 ALA A CA 1
ATOM 2560 C C . ALA A 1 331 ? -4.389 17.001 -3.918 1.00 90.12 331 ALA A C 1
ATOM 2562 O O . ALA A 1 331 ? -3.795 15.942 -4.087 1.00 90.12 331 ALA A O 1
ATOM 2563 N N . LEU A 1 332 ? -3.856 18.018 -3.244 1.00 91.00 332 LEU A N 1
ATOM 2564 C CA . LEU A 1 332 ? -2.558 17.965 -2.570 1.00 91.00 332 LEU A CA 1
ATOM 2565 C C . LEU A 1 332 ? -2.773 18.207 -1.071 1.00 91.00 332 LEU A C 1
ATOM 2567 O O . LEU A 1 332 ? -2.506 19.304 -0.575 1.00 91.00 332 LEU A O 1
ATOM 2571 N N . PRO A 1 333 ? -3.347 17.232 -0.339 1.00 90.50 333 PRO A N 1
ATOM 2572 C CA . PRO A 1 333 ? -3.617 17.399 1.084 1.00 90.50 333 PRO A CA 1
ATOM 2573 C C . PRO A 1 333 ? -2.312 17.691 1.828 1.00 90.50 333 PRO A C 1
ATOM 2575 O O . PRO A 1 333 ? -1.270 17.145 1.482 1.00 90.50 333 PRO A O 1
ATOM 2578 N N . PHE A 1 334 ? -2.365 18.548 2.847 1.00 91.75 334 PHE A N 1
ATOM 2579 C CA . PHE A 1 334 ? -1.222 18.936 3.693 1.00 91.75 334 PHE A CA 1
ATOM 2580 C C . PHE A 1 334 ? -0.070 19.687 3.004 1.00 91.75 334 PHE A C 1
ATOM 2582 O O . PHE A 1 334 ? 0.833 20.124 3.711 1.00 91.75 334 PHE A O 1
ATOM 2589 N N . ALA A 1 335 ? -0.107 19.880 1.683 1.00 89.19 335 ALA A N 1
ATOM 2590 C CA . ALA A 1 335 ? 0.848 20.726 0.981 1.00 89.19 335 ALA A CA 1
ATOM 2591 C C . ALA A 1 335 ? 0.464 22.205 1.103 1.00 89.19 335 ALA A C 1
ATOM 2593 O O . ALA A 1 335 ? -0.711 22.584 1.056 1.00 89.19 335 ALA A O 1
ATOM 2594 N N . THR A 1 336 ? 1.471 23.057 1.221 1.00 88.38 336 THR A N 1
ATOM 2595 C CA . THR A 1 336 ? 1.332 24.511 1.175 1.00 88.38 336 THR A CA 1
ATOM 2596 C C . THR A 1 336 ? 1.679 25.036 -0.215 1.00 88.38 336 THR A C 1
ATOM 2598 O O . THR A 1 336 ? 2.472 24.448 -0.944 1.00 88.38 336 THR A O 1
ATOM 2601 N N . GLY A 1 337 ? 1.123 26.190 -0.595 1.00 85.38 337 GLY A N 1
ATOM 2602 C CA . GLY A 1 337 ? 1.386 26.776 -1.917 1.00 85.38 337 GLY A CA 1
ATOM 2603 C C . GLY A 1 337 ? 2.861 27.114 -2.184 1.00 85.38 337 GLY A C 1
ATOM 2604 O O . GLY A 1 337 ? 3.236 27.263 -3.337 1.00 85.38 337 GLY A O 1
ATOM 2605 N N . SER A 1 338 ? 3.697 27.228 -1.146 1.00 88.69 338 SER A N 1
ATOM 2606 C CA . SER A 1 338 ? 5.148 27.432 -1.274 1.00 88.69 338 SER A CA 1
ATOM 2607 C C . SER A 1 338 ? 5.940 26.159 -1.569 1.00 88.69 338 SER A C 1
ATOM 2609 O O . SER A 1 338 ? 7.093 26.262 -1.975 1.00 88.69 338 SER A O 1
ATOM 2611 N N . GLU A 1 339 ? 5.357 24.987 -1.327 1.00 87.19 339 GLU A N 1
ATOM 2612 C CA . GLU A 1 339 ? 5.983 23.685 -1.593 1.00 87.19 339 GLU A CA 1
ATOM 2613 C C . GLU A 1 339 ? 5.679 23.197 -3.014 1.00 87.19 339 GLU A C 1
ATOM 2615 O O . GLU A 1 339 ? 6.354 22.311 -3.513 1.00 87.19 339 GLU A O 1
ATOM 2620 N N . VAL A 1 340 ? 4.691 23.794 -3.687 1.00 88.19 340 VAL A N 1
ATOM 2621 C CA . VAL A 1 340 ? 4.286 23.394 -5.036 1.00 88.19 340 VAL A CA 1
ATOM 2622 C C . VAL A 1 340 ? 4.983 24.265 -6.075 1.00 88.19 340 VAL A C 1
ATOM 2624 O O . VAL A 1 340 ? 4.732 25.469 -6.152 1.00 88.19 340 VAL A O 1
ATOM 2627 N N . ASP A 1 341 ? 5.802 23.642 -6.919 1.00 89.00 341 ASP A N 1
ATOM 2628 C CA . ASP A 1 341 ? 6.348 24.265 -8.124 1.00 89.00 341 ASP A CA 1
ATOM 2629 C C . ASP A 1 341 ? 5.599 23.768 -9.364 1.00 89.00 341 ASP A C 1
ATOM 2631 O O . ASP A 1 341 ? 5.348 22.572 -9.535 1.00 89.00 341 ASP A O 1
ATOM 2635 N N . LEU A 1 342 ? 5.227 24.705 -10.235 1.00 90.00 342 LEU A N 1
ATOM 2636 C CA . LEU A 1 342 ? 4.471 24.432 -11.450 1.00 90.00 342 LEU A CA 1
ATOM 2637 C C . LEU A 1 342 ? 5.205 25.033 -12.641 1.00 90.00 342 LEU A C 1
ATOM 2639 O O . LEU A 1 342 ? 5.343 26.251 -12.764 1.00 90.00 342 LEU A O 1
ATOM 2643 N N . SER A 1 343 ? 5.613 24.175 -13.570 1.00 88.31 343 SER A N 1
ATOM 2644 C CA . SER A 1 343 ? 6.242 24.597 -14.815 1.00 88.31 343 SER A CA 1
ATOM 2645 C C . SER A 1 343 ? 5.557 23.963 -16.021 1.00 88.31 343 SER A C 1
ATOM 2647 O O . SER A 1 343 ? 4.898 22.932 -15.929 1.00 88.31 343 SER A O 1
ATOM 2649 N N . ARG A 1 344 ? 5.668 24.611 -17.180 1.00 86.38 344 ARG A N 1
ATOM 2650 C CA . ARG A 1 344 ? 5.102 24.122 -18.441 1.00 86.38 344 ARG A CA 1
ATOM 2651 C C . ARG A 1 344 ? 6.202 24.038 -19.482 1.00 86.38 344 ARG A C 1
ATOM 2653 O O . ARG A 1 344 ? 6.957 24.996 -19.661 1.00 86.38 344 ARG A O 1
ATOM 2660 N N . ARG A 1 345 ? 6.254 22.931 -20.220 1.00 80.06 345 ARG A N 1
ATOM 2661 C CA . ARG A 1 345 ? 7.165 22.767 -21.354 1.00 80.06 345 ARG A CA 1
ATOM 2662 C C . ARG A 1 345 ? 6.406 22.180 -22.536 1.00 80.06 345 ARG A C 1
ATOM 2664 O O . ARG A 1 345 ? 6.101 20.999 -22.561 1.00 80.06 345 ARG A O 1
ATOM 2671 N N . GLY A 1 346 ? 6.134 23.017 -23.537 1.00 82.06 346 GLY A N 1
ATOM 2672 C CA . GLY A 1 346 ? 5.294 22.620 -24.668 1.00 82.06 346 GLY A CA 1
ATOM 2673 C C . GLY A 1 346 ? 3.852 22.389 -24.216 1.00 82.06 346 GLY A C 1
ATOM 2674 O O . GLY A 1 346 ? 3.237 23.295 -23.641 1.00 82.06 346 GLY A O 1
ATOM 2675 N N . ASP A 1 347 ? 3.345 21.187 -24.463 1.00 76.94 347 ASP A N 1
ATOM 2676 C CA . ASP A 1 347 ? 1.992 20.774 -24.081 1.00 76.94 347 ASP A CA 1
ATOM 2677 C C . ASP A 1 347 ? 1.944 20.091 -22.704 1.00 76.94 347 ASP A C 1
ATOM 2679 O O . ASP A 1 347 ? 0.862 19.895 -22.158 1.00 76.94 347 ASP A O 1
ATOM 2683 N N . ASP A 1 348 ? 3.108 19.839 -22.100 1.00 75.31 348 ASP A N 1
ATOM 2684 C CA . ASP A 1 348 ? 3.226 19.160 -20.814 1.00 75.31 348 ASP A CA 1
ATOM 2685 C C . ASP A 1 348 ? 3.278 20.152 -19.646 1.00 75.31 348 ASP A C 1
ATOM 2687 O O . ASP A 1 348 ? 3.947 21.197 -19.700 1.00 75.31 348 ASP A O 1
ATOM 2691 N N . VAL A 1 349 ? 2.598 19.789 -18.558 1.00 80.12 349 VAL A N 1
ATOM 2692 C CA . VAL A 1 349 ? 2.624 20.492 -17.273 1.00 80.12 349 VAL A CA 1
ATOM 2693 C C . VAL A 1 349 ? 3.383 19.630 -16.271 1.00 80.12 349 VAL A C 1
ATOM 2695 O O . VAL A 1 349 ? 3.023 18.482 -16.034 1.00 80.12 349 VAL A O 1
ATOM 2698 N N . PHE A 1 350 ? 4.424 20.198 -15.673 1.00 81.31 350 PHE A N 1
ATOM 2699 C CA . PHE A 1 350 ? 5.246 19.563 -14.653 1.00 81.31 350 PHE A CA 1
ATOM 2700 C C . PHE A 1 350 ? 4.889 20.154 -13.298 1.00 81.31 350 PHE A C 1
ATOM 2702 O O . PHE A 1 350 ? 4.969 21.371 -13.108 1.00 81.31 350 PHE A O 1
ATOM 2709 N N . LEU A 1 351 ? 4.518 19.282 -12.367 1.00 81.88 351 LEU A N 1
ATOM 2710 C CA . LEU A 1 351 ? 4.244 19.637 -10.984 1.00 81.88 351 LEU A CA 1
ATOM 2711 C C . LEU A 1 351 ? 5.275 18.951 -10.089 1.00 81.88 351 LEU A C 1
ATOM 2713 O O . LEU A 1 351 ? 5.466 17.738 -10.181 1.00 81.88 351 LEU A O 1
ATOM 2717 N N . ALA A 1 352 ? 5.938 19.735 -9.246 1.00 79.06 352 ALA A N 1
ATOM 2718 C CA . ALA A 1 352 ? 6.881 19.253 -8.247 1.00 79.06 352 ALA A CA 1
ATOM 2719 C C . ALA A 1 352 ? 6.430 19.681 -6.843 1.00 79.06 352 ALA A C 1
ATOM 2721 O O . ALA A 1 352 ? 5.827 20.743 -6.678 1.00 79.06 352 ALA A O 1
ATOM 2722 N N . LEU A 1 353 ? 6.712 18.816 -5.867 1.00 74.75 353 LEU A N 1
ATOM 2723 C CA . LEU A 1 353 ? 6.426 18.964 -4.438 1.00 74.75 353 LEU A CA 1
ATOM 2724 C C . LEU A 1 353 ? 7.692 18.750 -3.615 1.00 74.75 353 LEU A C 1
ATOM 2726 O O . LEU A 1 353 ? 8.497 17.870 -4.017 1.00 74.75 353 LEU A O 1
#

Secondary structure (DSSP, 8-state):
-EEEEEE-STTS-HHHHHHHHHHHHHHTT--EEEEE--TT-HHHHHHTS---SSPEEEETTEEEEE--HHHHHHHHHHHHHHHHHHHHHHTT--HHHHHHHTS-TTHHHHHHHHHHHHHHHH---SEEEEE-PPPHHHHHHTTHHHHHHHHHHHHS-S-TTTHHHHHHHHTTT-------HHHHHHHHHHHHHHHHHHHHHH-TTTEEEEEEE-S-HHHHHHHHHHHHHHHHTT--EEEEEEEEEPPTT---TTSHHHHHHHHHHHHHHHHHTTTS-EEEEE--SS---SHHHHHHHHHHHHTTS-TTS------SEEEEEETTEEEEEE--TT--TTT-EEEEETTEEEEE-

Solvent-accessible surface area (backbone atoms only — not comparable to full-atom values): 19137 Å² total; per-residue (Å²): 100,32,36,41,31,32,30,61,65,90,91,37,49,43,47,51,52,44,54,6,45,34,46,38,42,11,75,72,69,37,30,22,38,36,38,26,46,51,88,78,51,54,58,26,60,34,53,68,46,95,60,43,75,55,79,39,77,77,52,76,46,22,28,34,24,35,40,56,20,60,62,52,32,51,78,64,39,46,62,52,32,54,52,45,30,53,42,28,46,74,72,69,42,56,68,72,60,21,56,59,68,45,54,64,83,42,46,30,58,42,47,38,50,45,48,55,50,59,55,57,73,66,68,75,45,46,33,41,34,31,33,58,42,70,49,77,59,22,52,55,55,57,51,38,40,66,53,48,51,54,48,44,54,69,77,52,56,87,53,92,68,45,64,85,69,44,54,79,59,48,69,74,77,52,88,67,75,71,81,49,75,63,34,52,51,39,53,48,54,50,35,58,48,43,46,52,34,42,54,51,50,45,32,70,87,40,15,37,31,31,39,27,32,40,56,40,70,71,48,48,56,48,49,48,54,52,52,22,52,35,13,69,70,31,32,25,66,20,34,36,38,35,28,69,37,76,67,87,85,70,90,51,77,86,48,47,70,56,47,61,46,30,54,55,31,45,53,50,48,47,69,74,42,68,88,36,50,74,34,65,31,65,50,81,88,66,86,63,51,26,66,68,47,21,27,52,51,28,47,65,40,42,65,87,58,64,87,84,60,81,71,38,85,70,66,19,52,49,77,46,78,56,91,94,47,76,46,79,48,71,44,53,57,96,63,51,81,88,53,53,47,80,50,72,61,90,94,45,77,48,77,47,115

Mean predicted aligned error: 8.24 Å